Protein AF-A0A0C3M1E8-F1 (afdb_monomer_lite)

pLDDT: mean 79.28, std 19.42, range [28.83, 97.81]

InterPro domains:
  IPR011990 Tetratricopeptide-like helical domain superfamily [G3DSA:1.25.40.10] (35-127)
  IPR011990 Tetratricopeptide-like helical domain superfamily [G3DSA:1.25.40.10] (128-230)
  IPR011990 Tetratricopeptide-like helical domain superfamily [SSF48452] (45-220)
  IPR019734 Tetratricopeptide repeat [SM00028] (43-76)
  IPR019734 Tetratricopeptide repeat [SM00028] (83-116)
  IPR019734 Tetratricopeptide repeat [SM00028] (151-184)
  IPR019734 Tetratricopeptide repeat [SM00028] (191-224)

Foldseek 3Di:
DVQCVPPDPVSRDDPVVVVVVVVLDDPDDDPPDDPPPPLVRQLVVLLSVLVSCVVVVVLVSSLVSLVVLCVSDDDLSSLLSVLSSLLVNLVSCLVVVNVVSNVVSLVSSLVSCVVNVNVVSNVVSVLVVQLSVLVVQLVVCVVVVPLVSNLVSLQSNLVSCVVVVVLVSSLVSLVVSLVSCVVVVVLLSVLVSLQSNLVSCVVVLNNVVSVVSLVSSVVSCVVVVHDDQDFDFDDDPPGTDGDSDDDPPDDDDPPDDPDDDDDDDD

Structure (mmCIF, N/CA/C/O backbone):
data_AF-A0A0C3M1E8-F1
#
_entry.id   AF-A0A0C3M1E8-F1
#
loop_
_atom_site.group_PDB
_atom_site.id
_atom_site.type_symbol
_atom_site.label_atom_id
_atom_site.label_alt_id
_atom_site.label_comp_id
_atom_site.label_asym_id
_atom_site.label_entity_id
_atom_site.label_seq_id
_atom_site.pdbx_PDB_ins_code
_atom_site.Cartn_x
_atom_site.Cartn_y
_atom_site.Cartn_z
_atom_site.occupancy
_atom_site.B_iso_or_equiv
_atom_site.auth_seq_id
_atom_site.auth_comp_id
_atom_site.auth_asym_id
_atom_site.auth_atom_id
_atom_site.pdbx_PDB_model_num
ATOM 1 N N . MET A 1 1 ? -30.568 -6.731 6.267 1.00 57.84 1 MET A N 1
ATOM 2 C CA . MET A 1 1 ? -30.203 -8.164 6.488 1.00 57.84 1 MET A CA 1
ATOM 3 C C . MET A 1 1 ? -31.352 -8.933 7.127 1.00 57.84 1 MET A C 1
ATOM 5 O O . MET A 1 1 ? -31.587 -10.067 6.733 1.00 57.84 1 MET A O 1
ATOM 9 N N . THR A 1 2 ? -32.121 -8.302 8.024 1.00 60.69 2 THR A N 1
ATOM 10 C CA . THR A 1 2 ? -33.459 -8.762 8.450 1.00 60.69 2 THR A CA 1
ATOM 11 C C . THR A 1 2 ? -34.396 -9.032 7.273 1.00 60.69 2 THR A C 1
ATOM 13 O O . THR A 1 2 ? -35.220 -9.933 7.340 1.00 60.69 2 THR A O 1
ATOM 16 N N . ASP A 1 3 ? -34.207 -8.318 6.166 1.00 70.12 3 ASP A N 1
ATOM 17 C CA . ASP A 1 3 ? -35.043 -8.396 4.960 1.00 70.12 3 ASP A CA 1
ATOM 18 C C . ASP A 1 3 ? -34.923 -9.758 4.257 1.00 70.12 3 ASP A C 1
ATOM 20 O O . ASP A 1 3 ? -35.912 -10.306 3.780 1.00 70.12 3 ASP A O 1
ATOM 24 N N . CYS A 1 4 ? -33.736 -10.380 4.286 1.00 73.19 4 CYS A N 1
ATOM 25 C CA . CYS A 1 4 ? -33.529 -11.743 3.774 1.00 73.19 4 CYS A CA 1
ATOM 26 C C . CYS A 1 4 ? -34.268 -12.812 4.579 1.00 73.19 4 CYS A C 1
ATOM 28 O O . CYS A 1 4 ? -34.550 -13.897 4.071 1.00 73.19 4 CYS A O 1
ATOM 30 N N . TRP A 1 5 ? -34.584 -12.492 5.830 1.00 73.25 5 TRP A N 1
ATOM 31 C CA . TRP A 1 5 ? -35.274 -13.357 6.776 1.00 73.25 5 TRP A CA 1
ATOM 32 C C . TRP A 1 5 ? -36.668 -12.815 7.102 1.00 73.25 5 TRP A C 1
ATOM 34 O O . TRP A 1 5 ? -37.240 -13.177 8.130 1.00 73.25 5 TRP A O 1
ATOM 44 N N . ALA A 1 6 ? -37.227 -11.960 6.234 1.00 77.62 6 ALA A N 1
ATOM 45 C CA . ALA A 1 6 ? -38.562 -11.417 6.426 1.00 77.62 6 ALA A CA 1
ATOM 46 C C . ALA A 1 6 ? -39.573 -12.560 6.616 1.00 77.62 6 ALA A C 1
ATOM 48 O O . ALA A 1 6 ? -39.540 -13.579 5.909 1.00 77.62 6 ALA A O 1
ATOM 49 N N . LEU A 1 7 ? -40.466 -12.396 7.597 1.00 78.06 7 LEU A N 1
ATOM 50 C CA . LEU A 1 7 ? -41.450 -13.419 7.961 1.00 78.06 7 LEU A CA 1
ATOM 51 C C . LEU A 1 7 ? -42.362 -13.752 6.771 1.00 78.06 7 LEU A C 1
ATOM 53 O O . LEU A 1 7 ? -42.704 -14.910 6.545 1.00 78.06 7 LEU A O 1
ATOM 57 N N . ASN A 1 8 ? -42.694 -12.731 5.980 1.00 81.00 8 ASN A N 1
ATOM 58 C CA . ASN A 1 8 ? -43.473 -12.847 4.761 1.00 81.00 8 ASN A CA 1
ATOM 59 C C . ASN A 1 8 ? -42.560 -13.134 3.549 1.00 81.00 8 ASN A C 1
ATOM 61 O O . ASN A 1 8 ? -41.695 -12.315 3.232 1.00 81.00 8 ASN A O 1
ATOM 65 N N . PRO A 1 9 ? -42.758 -14.251 2.822 1.00 79.38 9 PRO A N 1
ATOM 66 C CA . PRO A 1 9 ? -41.953 -14.598 1.650 1.00 79.38 9 PRO A CA 1
ATOM 67 C C . PRO A 1 9 ? -42.004 -13.575 0.511 1.00 79.38 9 PRO A C 1
ATOM 69 O O . PRO A 1 9 ? -41.068 -13.523 -0.280 1.00 79.38 9 PRO A O 1
ATOM 72 N N . ARG A 1 10 ? -43.077 -12.778 0.410 1.00 81.25 10 ARG A N 1
ATOM 73 C CA . ARG A 1 10 ? -43.228 -11.757 -0.642 1.00 81.25 10 ARG A CA 1
ATOM 74 C C . ARG A 1 10 ? -42.415 -10.490 -0.390 1.00 81.25 10 ARG A C 1
ATOM 76 O O . ARG A 1 10 ? -42.108 -9.786 -1.342 1.00 81.25 10 ARG A O 1
ATOM 83 N N . ASP A 1 11 ? -42.045 -10.245 0.863 1.00 83.75 11 ASP A N 1
ATOM 84 C CA . ASP A 1 11 ? -41.238 -9.089 1.263 1.00 83.75 11 ASP A CA 1
ATOM 85 C C . ASP A 1 11 ? -39.736 -9.416 1.233 1.00 83.75 11 ASP A C 1
ATOM 87 O O . ASP A 1 11 ? -38.895 -8.554 1.486 1.00 83.75 11 ASP A O 1
ATOM 91 N N . ARG A 1 12 ? -39.384 -10.674 0.922 1.00 83.19 12 ARG A N 1
ATOM 92 C CA . ARG A 1 12 ? -37.993 -11.095 0.801 1.00 83.19 12 ARG A CA 1
ATOM 93 C C . ARG A 1 12 ? -37.409 -10.584 -0.518 1.00 83.19 12 ARG A C 1
ATOM 95 O O . ARG A 1 12 ? -37.991 -10.820 -1.579 1.00 83.19 12 ARG A O 1
ATOM 102 N N . PRO A 1 13 ? -36.234 -9.945 -0.483 1.00 85.25 13 PRO A N 1
ATOM 103 C CA . PRO A 1 13 ? -35.496 -9.616 -1.689 1.00 85.25 13 PRO A CA 1
ATOM 104 C C . PRO A 1 13 ? -35.012 -10.886 -2.406 1.00 85.25 13 PRO A C 1
ATOM 106 O O . PRO A 1 13 ? -35.068 -11.999 -1.878 1.00 85.25 13 PRO A O 1
ATOM 109 N N . SER A 1 14 ? -34.534 -10.719 -3.643 1.00 85.38 14 SER A N 1
ATOM 110 C CA . SER A 1 14 ? -34.044 -11.836 -4.461 1.00 85.38 14 SER A CA 1
ATOM 111 C C . SER A 1 14 ? -32.930 -12.633 -3.768 1.00 85.38 14 SER A C 1
ATOM 113 O O . SER A 1 14 ? -32.129 -12.089 -3.004 1.00 85.38 14 SER A O 1
ATOM 115 N N . ILE A 1 15 ? -32.833 -13.929 -4.081 1.00 80.19 15 ILE A N 1
ATOM 116 C CA . ILE A 1 15 ? -31.823 -14.802 -3.471 1.00 80.19 15 ILE A CA 1
ATOM 117 C C . ILE A 1 15 ? -30.395 -14.360 -3.808 1.00 80.19 15 ILE A C 1
ATOM 119 O O . ILE A 1 15 ? -29.521 -14.467 -2.957 1.00 80.19 15 ILE A O 1
ATOM 123 N N . SER A 1 16 ? -30.166 -13.794 -5.001 1.00 80.25 16 SER A N 1
ATOM 124 C CA . SER A 1 16 ? -28.871 -13.224 -5.387 1.00 80.25 16 SER A CA 1
ATOM 125 C C . SER A 1 16 ? -28.513 -12.025 -4.517 1.00 80.25 16 SER A C 1
ATOM 127 O O . SER A 1 16 ? -27.409 -11.977 -3.990 1.00 80.25 16 SER A O 1
ATOM 129 N N . TRP A 1 17 ? -29.469 -11.121 -4.276 1.00 80.94 17 TRP A N 1
ATOM 130 C CA . TRP A 1 17 ? -29.282 -9.992 -3.364 1.00 80.94 17 TRP A CA 1
ATOM 131 C C . TRP A 1 17 ? -28.950 -10.468 -1.949 1.00 80.94 17 TRP A C 1
ATOM 133 O O . TRP A 1 17 ? -28.030 -9.952 -1.320 1.00 80.94 17 TRP A O 1
ATOM 143 N N . CYS A 1 18 ? -29.646 -11.499 -1.462 1.00 78.56 18 CYS A N 1
ATOM 144 C CA . CYS A 1 18 ? -29.340 -12.080 -0.163 1.00 78.56 18 CYS A CA 1
ATOM 145 C C . CYS A 1 18 ? -27.959 -12.727 -0.123 1.00 78.56 18 CYS A C 1
ATOM 147 O O . CYS A 1 18 ? -27.207 -12.438 0.798 1.00 78.56 18 CYS A O 1
ATOM 149 N N . CYS A 1 19 ? -27.586 -13.544 -1.110 1.00 76.19 19 CYS A N 1
ATOM 150 C CA . CYS A 1 19 ? -26.255 -14.146 -1.202 1.00 76.19 19 CYS A CA 1
ATOM 151 C C . CYS A 1 19 ? -25.142 -13.092 -1.258 1.00 76.19 19 CYS A C 1
ATOM 153 O O . CYS A 1 19 ? -24.136 -13.236 -0.560 1.00 76.19 19 CYS A O 1
ATOM 155 N N . ASP A 1 20 ? -25.340 -12.019 -2.025 1.00 75.06 20 ASP A N 1
ATOM 156 C CA . ASP A 1 20 ? -24.420 -10.885 -2.078 1.00 75.06 20 ASP A CA 1
ATOM 157 C C . ASP A 1 20 ? -24.315 -10.189 -0.720 1.00 75.06 20 ASP A C 1
ATOM 159 O O . ASP A 1 20 ? -23.222 -9.819 -0.299 1.00 75.06 20 ASP A O 1
ATOM 163 N N . GLU A 1 21 ? -25.420 -10.074 0.015 1.00 73.31 21 GLU A N 1
ATOM 164 C CA . GLU A 1 21 ? -25.441 -9.543 1.373 1.00 73.31 21 GLU A CA 1
ATOM 165 C C . GLU A 1 21 ? -24.696 -10.442 2.375 1.00 73.31 21 GLU A C 1
ATOM 167 O O . GLU A 1 21 ? -23.863 -9.952 3.145 1.00 73.31 21 GLU A O 1
ATOM 172 N N . VAL A 1 22 ? -24.918 -11.760 2.340 1.00 73.12 22 VAL A N 1
ATOM 173 C CA . VAL A 1 22 ? -24.272 -12.711 3.263 1.00 73.12 22 VAL A CA 1
ATOM 174 C C . VAL A 1 22 ? -22.764 -12.814 3.003 1.00 73.12 22 VAL A C 1
ATOM 176 O O . VAL A 1 22 ? -21.998 -13.017 3.943 1.00 73.12 22 VAL A O 1
ATOM 179 N N . LYS A 1 23 ? -22.313 -12.622 1.753 1.00 72.56 23 LYS A N 1
ATOM 180 C CA . LYS A 1 23 ? -20.901 -12.740 1.333 1.00 72.56 23 LYS A CA 1
ATOM 181 C C . LYS A 1 23 ? -19.942 -11.843 2.117 1.00 72.56 23 LYS A C 1
ATOM 183 O O . LYS A 1 23 ? -18.771 -12.182 2.269 1.00 72.56 23 LYS A O 1
ATOM 188 N N . TRP A 1 24 ? -20.425 -10.702 2.598 1.00 65.50 24 TRP A N 1
ATOM 189 C CA . TRP A 1 24 ? -19.601 -9.728 3.318 1.00 65.50 24 TRP A CA 1
ATOM 190 C C . TRP A 1 24 ? -19.593 -9.941 4.832 1.00 65.50 24 TRP A C 1
ATOM 192 O O . TRP A 1 24 ? -18.831 -9.263 5.517 1.00 65.50 24 TRP A O 1
ATOM 202 N N . MET A 1 25 ? -20.406 -10.866 5.360 1.00 65.69 25 MET A N 1
ATOM 203 C CA . MET A 1 25 ? -20.487 -11.111 6.797 1.00 65.69 25 MET A CA 1
ATOM 204 C C . MET A 1 25 ? -19.247 -11.809 7.338 1.00 65.69 25 MET A C 1
ATOM 206 O O . MET A 1 25 ? -18.873 -12.897 6.904 1.00 65.69 25 MET A O 1
ATOM 210 N N . ALA A 1 26 ? -18.648 -11.203 8.362 1.00 56.28 26 ALA A N 1
ATOM 211 C CA . ALA A 1 26 ? -17.669 -11.887 9.186 1.00 56.28 26 ALA A CA 1
ATOM 212 C C . ALA A 1 26 ? -18.356 -13.027 9.954 1.00 56.28 26 ALA A C 1
ATOM 214 O O . ALA A 1 26 ? -19.396 -12.829 10.578 1.00 56.28 26 ALA A O 1
ATOM 215 N N . SER A 1 27 ? -17.746 -14.209 9.959 1.00 56.09 27 SER A N 1
ATOM 216 C CA . SER A 1 27 ? -18.231 -15.422 10.630 1.00 56.09 27 SER A CA 1
ATOM 217 C C . SER A 1 27 ? -18.073 -15.396 12.158 1.00 56.09 27 SER A C 1
ATOM 219 O O . SER A 1 27 ? -17.915 -16.437 12.789 1.00 56.09 27 SER A O 1
ATOM 221 N N . LEU A 1 28 ? -18.118 -14.214 12.777 1.00 53.88 28 LEU A N 1
ATOM 222 C CA . LEU A 1 28 ? -18.159 -14.088 14.229 1.00 53.88 28 LEU A CA 1
ATOM 223 C C . LEU A 1 28 ? -19.614 -14.248 14.682 1.00 53.88 28 LEU A C 1
ATOM 225 O O . LEU A 1 28 ? -20.410 -13.334 14.449 1.00 53.88 28 LEU A O 1
ATOM 229 N N . PRO A 1 29 ? -19.991 -15.375 15.313 1.00 50.16 29 PRO A N 1
ATOM 230 C CA . PRO A 1 29 ? -21.309 -15.476 15.909 1.00 50.16 29 PRO A CA 1
ATOM 231 C C . PRO A 1 29 ? -21.442 -14.385 16.981 1.00 50.16 29 PRO A C 1
ATOM 233 O O . PRO A 1 29 ? -20.472 -14.125 17.706 1.00 50.16 29 PRO A O 1
ATOM 236 N N . PRO A 1 30 ? -22.613 -13.735 17.115 1.00 47.34 30 PRO A N 1
ATOM 237 C CA . PRO A 1 30 ? -22.883 -12.952 18.310 1.00 47.34 30 PRO A CA 1
ATOM 238 C C . PRO A 1 30 ? -22.654 -13.879 19.507 1.00 47.34 30 PRO A C 1
ATOM 240 O O . PRO A 1 30 ? -23.160 -15.001 19.520 1.00 47.34 30 PRO A O 1
ATOM 243 N N . LEU A 1 31 ? -21.822 -13.453 20.461 1.00 47.31 31 LEU A N 1
ATOM 244 C CA . LEU A 1 31 ? -21.530 -14.217 21.674 1.00 47.31 31 LEU A CA 1
ATOM 245 C C . LEU A 1 31 ? -22.83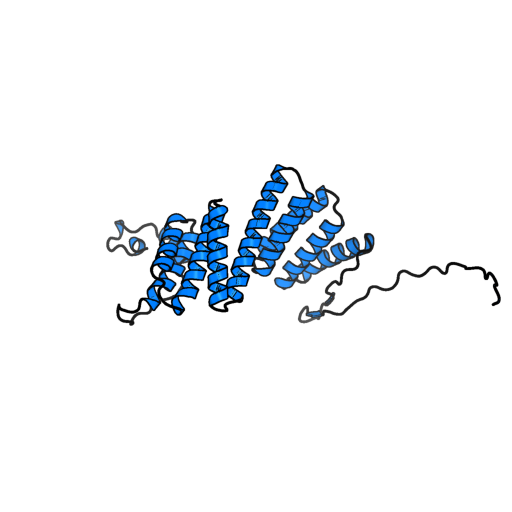5 -14.371 22.464 1.00 47.31 31 LEU A C 1
ATOM 247 O O . LEU A 1 31 ? -23.198 -13.519 23.272 1.00 47.31 31 LEU A O 1
ATOM 251 N N . GLY A 1 32 ? -23.573 -15.439 22.172 1.00 41.41 32 GLY A N 1
ATOM 252 C CA . GLY A 1 32 ? -24.783 -15.806 22.882 1.00 41.41 32 GLY A CA 1
ATOM 253 C C . GLY A 1 32 ? -24.416 -16.156 24.315 1.00 41.41 32 GLY A C 1
ATOM 254 O O . GLY A 1 32 ? -23.743 -17.156 24.547 1.00 41.41 32 GLY A O 1
ATOM 255 N N . GLY A 1 33 ? -24.841 -15.318 25.260 1.00 42.78 33 GLY A N 1
ATOM 256 C CA . GLY A 1 33 ? -24.809 -15.650 26.684 1.00 42.78 33 GLY A CA 1
ATOM 257 C C . GLY A 1 33 ? -24.215 -14.610 27.630 1.00 42.78 33 GLY A C 1
ATOM 258 O O . GLY A 1 33 ? -24.174 -14.886 28.824 1.00 42.78 33 GLY A O 1
ATOM 259 N N . VAL A 1 34 ? -23.775 -13.431 27.174 1.00 42.72 34 VAL A N 1
ATOM 260 C CA . VAL A 1 34 ? -23.330 -12.384 28.114 1.00 42.72 34 VAL A CA 1
ATOM 261 C C . VAL A 1 34 ? -24.498 -11.437 28.428 1.00 42.72 34 VAL A C 1
ATOM 263 O O . VAL A 1 34 ? -25.082 -10.893 27.489 1.00 42.72 34 VAL A O 1
ATOM 266 N N . PRO A 1 35 ? -24.860 -11.225 29.710 1.00 41.69 35 PRO A N 1
ATOM 267 C CA . PRO A 1 35 ? -25.891 -10.268 30.100 1.00 41.69 35 PRO A CA 1
ATOM 268 C C . PRO A 1 35 ? -25.626 -8.864 29.536 1.00 41.69 35 PRO A C 1
ATOM 270 O O . PRO A 1 35 ? -24.476 -8.435 29.400 1.00 41.69 35 PRO A O 1
ATOM 273 N N . SER A 1 36 ? -26.724 -8.162 29.247 1.00 46.38 36 SER A N 1
ATOM 274 C CA . SER A 1 36 ? -26.877 -6.863 28.566 1.00 46.38 36 SER A CA 1
ATOM 275 C C . SER A 1 36 ? -26.069 -5.668 29.118 1.00 46.38 36 SER A C 1
ATOM 277 O O . SER A 1 36 ? -26.212 -4.563 28.601 1.00 46.38 36 SER A O 1
ATOM 279 N N . ASP A 1 37 ? -25.198 -5.854 30.110 1.00 45.28 37 ASP A N 1
ATOM 280 C CA . ASP A 1 37 ? -24.433 -4.774 30.755 1.00 45.28 37 ASP A CA 1
ATOM 281 C C . ASP A 1 37 ? -22.974 -4.655 30.283 1.00 45.28 37 ASP A C 1
ATOM 283 O O . ASP A 1 37 ? -22.227 -3.779 30.723 1.00 45.28 37 ASP A O 1
ATOM 287 N N . SER A 1 38 ? -22.529 -5.489 29.340 1.00 44.66 38 SER A N 1
ATOM 288 C CA . SER A 1 38 ? -21.153 -5.424 28.837 1.00 44.66 38 SER A CA 1
ATOM 289 C C . SER A 1 38 ? -21.013 -4.498 27.618 1.00 44.66 38 SER A C 1
ATOM 291 O O . SER A 1 38 ? -20.978 -4.931 26.467 1.00 44.66 38 SER A O 1
ATOM 293 N N . LYS A 1 39 ? -20.799 -3.196 27.869 1.00 50.88 39 LYS A N 1
ATOM 294 C CA . LYS A 1 39 ? -20.334 -2.214 26.852 1.00 50.88 39 LYS A CA 1
ATOM 295 C C . LYS A 1 39 ? -19.122 -2.710 26.032 1.00 50.88 39 LYS A C 1
ATOM 297 O O . LYS A 1 39 ? -18.933 -2.310 24.888 1.00 50.88 39 LYS A O 1
ATOM 302 N N . VAL A 1 40 ? -18.356 -3.643 26.600 1.00 47.84 40 VAL A N 1
ATOM 303 C CA . VAL A 1 40 ? -17.146 -4.283 26.058 1.00 47.84 40 VAL A CA 1
ATOM 304 C C . VAL A 1 40 ? -17.397 -5.106 24.775 1.00 47.84 40 VAL A C 1
ATOM 306 O O . VAL A 1 40 ? -16.454 -5.367 24.032 1.00 47.84 40 VAL A O 1
ATOM 309 N N . GLY A 1 41 ? -18.641 -5.504 24.471 1.00 56.38 41 GLY A N 1
ATOM 310 C CA . GLY A 1 41 ? -18.989 -6.209 23.223 1.00 56.38 41 GLY A CA 1
ATOM 311 C C . GLY A 1 41 ? -19.468 -5.305 22.078 1.00 56.38 41 GLY A C 1
ATOM 312 O O . GLY A 1 41 ? -19.316 -5.657 20.906 1.00 56.38 41 GLY A O 1
ATOM 313 N N . ALA A 1 42 ? -20.014 -4.128 22.399 1.00 72.56 42 ALA A N 1
ATOM 314 C CA . ALA A 1 42 ? -20.679 -3.261 21.426 1.00 72.56 42 ALA A CA 1
ATOM 315 C C . ALA A 1 42 ? -19.688 -2.592 20.458 1.00 72.56 42 ALA A C 1
ATOM 317 O O . ALA A 1 42 ? -19.899 -2.621 19.247 1.00 72.56 42 ALA A O 1
ATOM 318 N N . GLY A 1 43 ? -18.569 -2.057 20.964 1.00 78.69 43 GLY A N 1
ATOM 319 C CA . GLY A 1 43 ? -17.589 -1.332 20.141 1.00 78.69 43 GLY A CA 1
ATOM 320 C C . GLY A 1 43 ? -16.960 -2.197 19.044 1.00 78.69 43 GLY A C 1
ATOM 321 O O . GLY A 1 43 ? -16.887 -1.795 17.883 1.00 78.69 43 GLY A O 1
ATOM 322 N N . ARG A 1 44 ? -16.582 -3.437 19.374 1.00 83.06 44 ARG A N 1
ATOM 323 C CA . ARG A 1 44 ? -15.993 -4.367 18.401 1.00 83.06 44 ARG A CA 1
ATOM 324 C C . ARG A 1 44 ? -16.992 -4.807 17.330 1.00 83.06 44 ARG A C 1
ATOM 326 O O . ARG A 1 44 ? -16.604 -4.946 16.171 1.00 83.06 44 ARG A O 1
ATOM 333 N N . LEU A 1 45 ? -18.259 -5.011 17.694 1.00 83.56 45 LEU A N 1
ATOM 334 C CA . LEU A 1 45 ? -19.315 -5.329 16.731 1.00 83.56 45 LEU A CA 1
ATOM 335 C C . LEU A 1 45 ? -19.557 -4.156 15.771 1.00 83.56 45 LEU A C 1
ATOM 337 O O . LEU A 1 45 ? -19.571 -4.355 14.556 1.00 83.56 45 LEU A O 1
ATOM 341 N N . LEU A 1 46 ? -19.662 -2.935 16.306 1.00 88.38 46 LEU A N 1
ATOM 342 C CA . LEU A 1 46 ? -19.818 -1.711 15.518 1.00 88.38 46 LEU A CA 1
ATOM 343 C C . LEU A 1 46 ? -18.648 -1.504 14.547 1.00 88.38 46 LEU A C 1
ATOM 345 O O . LEU A 1 46 ? -18.881 -1.174 13.386 1.00 88.38 46 LEU A O 1
ATOM 349 N N . LEU A 1 47 ? -17.407 -1.782 14.969 1.00 88.88 47 LEU A N 1
ATOM 350 C CA . LEU A 1 47 ? -16.236 -1.752 14.085 1.00 88.88 47 LEU A CA 1
ATOM 351 C C . LEU A 1 47 ? -16.366 -2.727 12.910 1.00 88.88 47 LEU A C 1
ATOM 353 O O . LEU A 1 47 ? -16.086 -2.360 11.768 1.00 88.88 47 LEU A O 1
ATOM 357 N N . GLN A 1 48 ? -16.792 -3.968 13.162 1.00 86.62 48 GLN A N 1
ATOM 358 C CA . GLN A 1 48 ? -16.962 -4.952 12.088 1.00 86.62 48 GLN A CA 1
ATOM 359 C C . GLN A 1 48 ? -18.080 -4.546 11.129 1.00 86.62 48 GLN A C 1
ATOM 361 O O . GLN A 1 48 ? -17.889 -4.595 9.914 1.00 86.62 48 GLN A O 1
ATOM 366 N N . MET A 1 49 ? -19.214 -4.078 11.652 1.00 87.69 49 MET A N 1
ATOM 367 C CA . MET A 1 49 ? -20.303 -3.564 10.823 1.00 87.69 49 MET A CA 1
ATOM 368 C C . MET A 1 49 ? -19.842 -2.368 9.985 1.00 87.69 49 MET A C 1
ATOM 370 O O . MET A 1 49 ? -20.034 -2.368 8.770 1.00 87.69 49 MET A O 1
ATOM 374 N N . GLY A 1 50 ? -19.153 -1.397 10.591 1.00 91.56 50 GLY A N 1
ATOM 375 C CA . GLY A 1 50 ? -18.599 -0.241 9.888 1.00 91.56 50 GLY A CA 1
ATOM 376 C C . GLY A 1 50 ? -17.666 -0.655 8.750 1.00 91.56 50 GLY A C 1
ATOM 377 O O . GLY A 1 50 ? -17.791 -0.160 7.630 1.00 91.56 50 GLY A O 1
ATOM 378 N N . ARG A 1 51 ? -16.800 -1.650 8.982 1.00 90.12 51 ARG A N 1
ATOM 379 C CA . ARG A 1 51 ? -15.921 -2.224 7.948 1.00 90.12 51 ARG A CA 1
ATOM 380 C C . ARG A 1 51 ? -16.696 -2.875 6.806 1.00 90.12 51 ARG A C 1
ATOM 382 O O . ARG A 1 51 ? -16.303 -2.714 5.652 1.00 90.12 51 ARG A O 1
ATOM 389 N N . MET A 1 52 ? -17.794 -3.574 7.093 1.00 87.06 52 MET A N 1
ATOM 390 C CA . MET A 1 52 ? -18.655 -4.130 6.044 1.00 87.06 52 MET A CA 1
ATOM 391 C C . MET A 1 52 ? -19.309 -3.028 5.208 1.00 87.06 52 MET A C 1
ATOM 393 O O . MET A 1 52 ? -19.303 -3.101 3.980 1.00 87.06 52 MET A O 1
ATOM 397 N N . HIS A 1 53 ? -19.848 -1.986 5.849 1.00 87.25 53 HIS A N 1
ATOM 398 C CA . HIS A 1 53 ? -20.423 -0.845 5.134 1.00 87.25 53 HIS A CA 1
ATOM 399 C C . HIS A 1 53 ? -19.368 -0.131 4.275 1.00 87.25 53 HIS A C 1
ATOM 401 O O . HIS A 1 53 ? -19.644 0.175 3.115 1.00 87.25 53 HIS A O 1
ATOM 407 N N . TYR A 1 54 ? -18.143 0.023 4.788 1.00 87.75 54 TYR A N 1
ATOM 408 C CA . TYR A 1 54 ? -17.007 0.573 4.047 1.00 87.75 54 TYR A CA 1
ATOM 409 C C . TYR A 1 54 ? -16.673 -0.249 2.795 1.00 87.75 54 TYR A C 1
ATOM 411 O O . TYR A 1 54 ? -16.548 0.307 1.707 1.00 87.75 54 TYR A O 1
ATOM 419 N N . GLN A 1 55 ? -16.574 -1.578 2.921 1.00 84.19 55 GLN A N 1
ATOM 420 C CA . GLN A 1 55 ? -16.280 -2.466 1.787 1.00 84.19 55 GLN A CA 1
ATOM 421 C C . GLN A 1 55 ? -17.356 -2.421 0.698 1.00 84.19 55 GLN A C 1
ATOM 423 O O . GLN A 1 55 ? -17.055 -2.634 -0.472 1.00 84.19 55 GLN A O 1
ATOM 428 N N . ARG A 1 56 ? -18.597 -2.102 1.073 1.00 83.81 56 ARG A N 1
ATOM 429 C CA . ARG A 1 56 ? -19.724 -1.923 0.150 1.00 83.81 56 ARG A CA 1
ATOM 430 C C . ARG A 1 56 ? -19.830 -0.508 -0.428 1.00 83.81 56 ARG A C 1
ATOM 432 O O . ARG A 1 56 ? -20.797 -0.219 -1.122 1.00 83.81 56 ARG A O 1
ATOM 439 N N . GLY A 1 57 ? -18.897 0.390 -0.106 1.00 84.19 57 GLY A N 1
ATOM 440 C CA . GLY A 1 57 ? -18.931 1.792 -0.536 1.00 84.19 57 GLY A CA 1
ATOM 441 C C . GLY A 1 57 ? -19.989 2.648 0.171 1.00 84.19 57 GLY A C 1
ATOM 442 O O . GLY A 1 57 ? -20.173 3.812 -0.178 1.00 84.19 57 GLY A O 1
ATOM 443 N N . ARG A 1 58 ? -20.676 2.116 1.192 1.00 88.56 58 ARG A N 1
ATOM 444 C CA . ARG A 1 58 ? -21.647 2.862 2.010 1.00 88.56 58 ARG A CA 1
ATOM 445 C C . ARG A 1 58 ? -20.916 3.662 3.082 1.00 88.56 58 ARG A C 1
ATOM 447 O O . ARG A 1 58 ? -20.957 3.344 4.269 1.00 88.56 58 ARG A O 1
ATOM 454 N N . TYR A 1 59 ? -20.201 4.691 2.637 1.00 90.44 59 TYR A N 1
ATOM 455 C CA . TYR A 1 59 ? -19.315 5.483 3.487 1.00 90.44 59 TYR A CA 1
ATOM 456 C C . TYR A 1 59 ? -20.047 6.268 4.582 1.00 90.44 59 TYR A C 1
ATOM 458 O O . TYR A 1 59 ? -19.496 6.416 5.667 1.00 90.44 59 TYR A O 1
ATOM 466 N N . GLY A 1 60 ? -21.281 6.723 4.329 1.00 90.69 60 GLY A N 1
ATOM 467 C CA . GLY A 1 60 ? -22.108 7.407 5.332 1.00 90.69 60 GLY A CA 1
ATOM 468 C C . GLY A 1 60 ? -22.432 6.501 6.522 1.00 90.69 60 GLY A C 1
ATOM 469 O O . GLY A 1 60 ? -22.057 6.813 7.649 1.00 90.69 60 GLY A O 1
ATOM 470 N N . ASP A 1 61 ? -23.024 5.334 6.254 1.00 88.75 61 ASP A N 1
ATOM 471 C CA . ASP A 1 61 ? -23.347 4.338 7.285 1.00 88.75 61 ASP A CA 1
ATOM 472 C C . ASP A 1 61 ? -22.101 3.895 8.064 1.00 88.75 61 ASP A C 1
ATOM 474 O O . ASP A 1 61 ? -22.121 3.785 9.290 1.00 88.75 61 ASP A O 1
ATOM 478 N N . ALA A 1 62 ? -20.997 3.649 7.349 1.00 92.81 62 ALA A N 1
ATOM 479 C CA . ALA A 1 62 ? -19.733 3.261 7.960 1.00 92.81 62 ALA A CA 1
ATOM 480 C C . ALA A 1 62 ? -19.219 4.349 8.912 1.00 92.81 62 ALA A C 1
ATOM 482 O O . ALA A 1 62 ? -18.857 4.045 10.048 1.00 92.81 62 ALA A O 1
ATOM 483 N N . ALA A 1 63 ? -19.240 5.613 8.478 1.00 93.56 63 ALA A N 1
ATOM 484 C CA . ALA A 1 63 ? -18.810 6.741 9.293 1.00 93.56 63 ALA A CA 1
ATOM 485 C C . ALA A 1 63 ? -19.660 6.879 10.561 1.00 93.56 63 ALA A C 1
ATOM 487 O O . ALA A 1 63 ? -19.103 7.022 11.648 1.00 93.56 63 ALA A O 1
ATOM 488 N N . SER A 1 64 ? -20.986 6.754 10.452 1.00 92.38 64 SER A N 1
ATOM 489 C CA . SER A 1 64 ? -21.880 6.801 11.614 1.00 92.38 64 SER A CA 1
ATOM 490 C C . SER A 1 64 ? -21.574 5.696 12.630 1.00 92.38 64 SER A C 1
ATOM 492 O O . SER A 1 64 ? -21.570 5.953 13.832 1.00 92.38 64 SER A O 1
ATOM 494 N N . LEU A 1 65 ? -21.274 4.477 12.172 1.00 92.06 65 LEU A N 1
ATOM 495 C CA . LEU A 1 65 ? -20.907 3.363 13.054 1.00 92.06 65 LEU A CA 1
ATOM 496 C C . LEU A 1 65 ? -19.556 3.596 13.745 1.00 92.06 65 LEU A C 1
ATOM 498 O O . LEU A 1 65 ? -19.433 3.353 14.944 1.00 92.06 65 LEU A O 1
ATOM 502 N N . PHE A 1 66 ? -18.553 4.114 13.032 1.00 93.44 66 PHE A N 1
ATOM 503 C CA . PHE A 1 66 ? -17.254 4.441 13.630 1.00 93.44 66 PHE A CA 1
ATOM 504 C C . PHE A 1 66 ? -17.338 5.614 14.614 1.00 93.44 66 PHE A C 1
ATOM 506 O O . PHE A 1 66 ? -16.707 5.576 15.668 1.00 93.44 66 PHE A O 1
ATOM 513 N N . GLN A 1 67 ? -18.171 6.618 14.336 1.00 92.19 67 GLN A N 1
ATOM 514 C CA . GLN A 1 67 ? -18.440 7.708 15.276 1.00 92.19 67 GLN A CA 1
ATOM 515 C C . GLN A 1 67 ? -19.103 7.208 16.566 1.00 92.19 67 GLN A C 1
ATOM 517 O O . GLN A 1 67 ? -18.731 7.657 17.648 1.00 92.19 67 GLN A O 1
ATOM 522 N N . GLN A 1 68 ? -20.021 6.239 16.482 1.00 89.25 68 GLN A N 1
ATOM 523 C CA . GLN A 1 68 ? -20.611 5.613 17.673 1.00 89.25 68 GLN A CA 1
ATOM 524 C C . GLN A 1 68 ? -19.563 4.888 18.529 1.00 89.25 68 GLN A C 1
ATOM 526 O O . GLN A 1 68 ? -19.609 4.983 19.755 1.00 89.25 68 GLN A O 1
ATOM 531 N N . VAL A 1 69 ? -18.583 4.218 17.907 1.00 89.75 69 VAL A N 1
ATOM 532 C CA . VAL A 1 69 ? -17.454 3.606 18.635 1.00 89.75 69 VAL A CA 1
ATOM 533 C C . VAL A 1 69 ? -16.663 4.669 19.400 1.00 89.75 69 VAL A C 1
ATOM 535 O O . VAL A 1 69 ? -16.364 4.471 20.574 1.00 89.75 69 VAL A O 1
ATOM 538 N N . LEU A 1 70 ? -16.383 5.816 18.772 1.00 87.94 70 LEU A N 1
ATOM 539 C CA . LEU A 1 70 ? -15.665 6.920 19.418 1.00 87.94 70 LEU A CA 1
ATOM 540 C C . LEU A 1 70 ? -16.448 7.551 20.577 1.00 87.94 70 LEU A C 1
ATOM 542 O O . LEU A 1 70 ? -15.845 7.917 21.581 1.00 87.94 70 LEU A O 1
ATOM 546 N N . GLN A 1 71 ? -17.772 7.678 20.458 1.00 85.06 71 GLN A N 1
ATOM 547 C CA . GLN A 1 71 ? -18.628 8.239 21.512 1.00 85.06 71 GLN A CA 1
ATOM 548 C C . GLN A 1 71 ? -18.784 7.296 22.713 1.00 85.06 71 GLN A C 1
ATOM 550 O O . GLN A 1 71 ? -18.937 7.753 23.844 1.00 85.06 71 GLN A O 1
ATOM 555 N N . GLY A 1 72 ? -18.754 5.980 22.479 1.00 78.44 72 GLY A N 1
ATOM 556 C CA . GLY A 1 72 ? -18.896 4.964 23.524 1.00 78.44 72 GLY A CA 1
ATOM 557 C C . GLY A 1 72 ? -17.603 4.629 24.275 1.00 78.44 72 GLY A C 1
ATOM 558 O O . GLY A 1 72 ? -17.658 3.952 25.305 1.00 78.44 72 GLY A O 1
ATOM 559 N N . ALA A 1 73 ? -16.451 5.082 23.782 1.00 77.12 73 ALA A N 1
ATOM 560 C CA . ALA A 1 73 ? -15.153 4.742 24.341 1.00 77.12 73 ALA A CA 1
ATOM 561 C C . ALA A 1 73 ? -14.865 5.518 25.630 1.00 77.12 73 ALA A C 1
ATOM 563 O O . ALA A 1 73 ? -14.621 6.722 25.617 1.00 77.12 73 ALA A O 1
ATOM 564 N N . THR A 1 74 ? -14.873 4.812 26.760 1.00 69.50 74 THR A N 1
ATOM 565 C CA . THR A 1 74 ? -14.680 5.425 28.089 1.00 69.50 74 THR A CA 1
ATOM 566 C C . THR A 1 74 ? -13.526 4.802 28.867 1.00 69.50 74 THR A C 1
ATOM 568 O O . THR A 1 74 ? -13.036 5.396 29.825 1.00 69.50 74 THR A O 1
ATOM 571 N N . SER A 1 75 ? -13.055 3.620 28.458 1.00 70.00 75 SER A N 1
ATOM 572 C CA . SER A 1 75 ? -12.029 2.865 29.171 1.00 70.00 75 SER A CA 1
ATOM 573 C C . SER A 1 75 ? -10.718 2.741 28.393 1.00 70.00 75 SER A C 1
ATOM 575 O O . SER A 1 75 ? -10.642 2.951 27.183 1.00 70.00 75 SER A O 1
ATOM 577 N N . LYS A 1 76 ? -9.652 2.338 29.098 1.00 65.12 76 LYS A N 1
ATOM 578 C CA . LYS A 1 76 ? -8.341 2.039 28.498 1.00 65.12 76 LYS A CA 1
ATOM 579 C C . LYS A 1 76 ? -8.410 0.911 27.461 1.00 65.12 76 LYS A C 1
ATOM 581 O O . LYS A 1 76 ? -7.633 0.928 26.515 1.00 65.12 76 LYS A O 1
ATOM 586 N N . LYS A 1 77 ? -9.327 -0.049 27.640 1.00 66.94 77 LYS A N 1
ATOM 587 C CA . LYS A 1 77 ? -9.536 -1.157 26.701 1.00 66.94 77 LYS A CA 1
ATOM 588 C C . LYS A 1 77 ? -10.117 -0.634 25.388 1.00 66.94 77 LYS A C 1
ATOM 590 O O . LYS A 1 77 ? -9.542 -0.922 24.350 1.00 66.94 77 LYS A O 1
ATOM 595 N N . ASP A 1 78 ? -11.110 0.252 25.482 1.00 77.06 78 ASP A N 1
ATOM 596 C CA . ASP A 1 78 ? -11.792 0.872 24.335 1.00 77.06 78 ASP A CA 1
ATOM 597 C C . ASP A 1 78 ? -10.889 1.806 23.513 1.00 77.06 78 ASP A C 1
ATOM 599 O O . ASP A 1 78 ? -11.252 2.208 22.406 1.00 77.06 78 ASP A O 1
ATOM 603 N N . ARG A 1 79 ? -9.709 2.186 24.031 1.00 82.12 79 ARG A N 1
ATOM 604 C CA . ARG A 1 79 ? -8.750 3.023 23.292 1.00 82.12 79 ARG A CA 1
ATOM 605 C C . ARG A 1 79 ? -8.264 2.334 22.022 1.00 82.12 79 ARG A C 1
ATOM 607 O O . ARG A 1 79 ? -8.077 3.011 21.016 1.00 82.12 79 ARG A O 1
ATOM 614 N N . LYS A 1 80 ? -8.116 1.003 22.027 1.00 85.75 80 LYS A N 1
ATOM 615 C CA . LYS A 1 80 ? -7.725 0.270 20.816 1.00 85.75 80 LYS A CA 1
ATOM 616 C C . LYS A 1 80 ? -8.835 0.303 19.768 1.00 85.75 80 LYS A C 1
ATOM 618 O O . LYS A 1 80 ? -8.561 0.605 18.608 1.00 85.75 80 LYS A O 1
ATOM 623 N N . GLU A 1 81 ? -10.078 0.047 20.171 1.00 87.62 81 GLU A N 1
ATOM 624 C CA . GLU A 1 81 ? -11.236 0.166 19.284 1.00 87.62 81 GLU A CA 1
ATOM 625 C C . GLU A 1 81 ? -11.422 1.607 18.778 1.00 87.62 81 GLU A C 1
ATOM 627 O O . GLU A 1 81 ? -11.765 1.812 17.616 1.00 87.62 81 GLU A O 1
ATOM 632 N N . SER A 1 82 ? -11.128 2.609 19.610 1.00 88.56 82 SER A N 1
ATOM 633 C CA . SER A 1 82 ? -11.184 4.031 19.240 1.00 88.56 82 SER A CA 1
ATOM 634 C C . SER A 1 82 ? -10.125 4.422 18.217 1.00 88.56 82 SER A C 1
ATOM 636 O O . SER A 1 82 ? -10.407 5.178 17.284 1.00 88.56 82 SER A O 1
ATOM 638 N N . ALA A 1 83 ? -8.904 3.907 18.376 1.00 90.81 83 ALA A N 1
ATOM 639 C CA . ALA A 1 83 ? -7.834 4.100 17.408 1.00 90.81 83 ALA A CA 1
ATOM 640 C C . ALA A 1 83 ? -8.215 3.472 16.060 1.00 90.81 83 ALA A C 1
ATOM 642 O O . ALA A 1 83 ? -8.094 4.123 15.023 1.00 90.81 83 ALA A O 1
ATOM 643 N N . GLU A 1 84 ? -8.765 2.250 16.076 1.00 91.06 84 GLU A N 1
ATOM 644 C CA . GLU A 1 84 ? -9.238 1.582 14.859 1.00 91.06 84 GLU A CA 1
ATOM 645 C C . GLU A 1 84 ? -10.395 2.357 14.204 1.00 91.06 84 GLU A C 1
ATOM 647 O O . GLU A 1 84 ? -10.390 2.546 12.988 1.00 91.06 84 GLU A O 1
ATOM 652 N N . ALA A 1 85 ? -11.353 2.869 14.983 1.00 92.56 85 ALA A N 1
ATOM 653 C CA . ALA A 1 85 ? -12.453 3.685 14.467 1.00 92.56 85 ALA A CA 1
ATOM 654 C C . ALA A 1 85 ? -11.957 4.990 13.823 1.00 92.56 85 ALA A C 1
ATOM 656 O O . ALA A 1 85 ? -12.399 5.336 12.728 1.00 92.56 85 ALA A O 1
ATOM 657 N N . SER A 1 86 ? -11.005 5.678 14.463 1.00 93.12 86 SER A N 1
ATOM 658 C CA . SER A 1 86 ? -10.382 6.893 13.916 1.00 93.12 86 SER A CA 1
ATOM 659 C C . SER A 1 86 ? -9.641 6.586 12.611 1.00 93.12 86 SER A C 1
ATOM 661 O O . SER A 1 86 ? -9.831 7.274 11.614 1.00 93.12 86 SER A O 1
ATOM 663 N N . TYR A 1 87 ? -8.885 5.486 12.564 1.00 92.69 87 TYR A N 1
ATOM 664 C CA . TYR A 1 87 ? -8.224 5.019 11.345 1.00 92.69 87 TYR A CA 1
ATOM 665 C C . TYR A 1 87 ? -9.216 4.760 10.196 1.00 92.69 87 TYR A C 1
ATOM 667 O O . TYR A 1 87 ? -8.968 5.159 9.056 1.00 92.69 87 TYR A O 1
ATOM 675 N N . TRP A 1 88 ? -10.360 4.124 10.465 1.00 93.19 88 TRP A N 1
ATOM 676 C CA . TRP A 1 88 ? -11.364 3.889 9.424 1.00 93.19 88 TRP A CA 1
ATOM 677 C C . TRP A 1 88 ? -12.093 5.158 8.976 1.00 93.19 88 TRP A C 1
ATOM 679 O O . TRP A 1 88 ? -12.424 5.263 7.795 1.00 93.19 88 TRP A O 1
ATOM 689 N N . LEU A 1 89 ? -12.303 6.131 9.865 1.00 94.00 89 LEU A N 1
ATOM 690 C CA . LEU A 1 89 ? -12.816 7.449 9.483 1.00 94.00 89 LEU A CA 1
ATOM 691 C C . LEU A 1 89 ? -11.835 8.184 8.565 1.00 94.00 89 LEU A C 1
ATOM 693 O O . LEU A 1 89 ? -12.262 8.689 7.532 1.00 94.00 89 LEU A O 1
ATOM 697 N N . GLY A 1 90 ? -10.529 8.123 8.845 1.00 91.69 90 GLY A N 1
ATOM 698 C CA . GLY A 1 90 ? -9.500 8.644 7.938 1.00 91.69 90 GLY A CA 1
ATOM 699 C C . GLY A 1 90 ? -9.552 7.997 6.547 1.00 91.69 90 GLY A C 1
ATOM 700 O O . GLY A 1 90 ? -9.537 8.697 5.536 1.00 91.69 90 GLY A O 1
ATOM 701 N N . ASN A 1 91 ? -9.740 6.673 6.467 1.00 89.38 91 ASN A N 1
ATOM 702 C CA . ASN A 1 91 ? -9.927 5.972 5.184 1.00 89.38 91 ASN A CA 1
ATOM 703 C C . ASN A 1 91 ? -11.176 6.442 4.417 1.00 89.38 91 ASN A C 1
ATOM 705 O O . ASN A 1 91 ? -11.168 6.529 3.184 1.00 89.38 91 ASN A O 1
ATOM 709 N N . ILE A 1 92 ? -12.266 6.720 5.135 1.00 92.19 92 ILE A N 1
ATOM 710 C CA . ILE A 1 92 ? -13.505 7.239 4.547 1.00 92.19 92 ILE A CA 1
ATOM 711 C C . ILE A 1 92 ? -13.290 8.658 4.020 1.00 92.19 92 ILE A C 1
ATOM 713 O O . ILE A 1 92 ? -13.614 8.918 2.861 1.00 92.19 92 ILE A O 1
ATOM 717 N N . SER A 1 93 ? -12.706 9.549 4.822 1.00 90.06 93 SER A N 1
ATOM 718 C CA . SER A 1 93 ? -12.412 10.925 4.411 1.00 90.06 93 SER A CA 1
ATOM 719 C C . SER A 1 93 ? -11.465 10.957 3.205 1.00 90.06 93 SER A C 1
ATOM 721 O O . SER A 1 93 ? -11.699 11.722 2.269 1.00 90.06 93 SER A O 1
ATOM 723 N N . ALA A 1 94 ? -10.484 10.047 3.140 1.00 84.88 94 ALA A N 1
ATOM 724 C CA . ALA A 1 94 ? -9.604 9.886 1.980 1.00 84.88 94 ALA A CA 1
ATOM 725 C C . ALA A 1 94 ? -10.382 9.462 0.724 1.00 84.88 94 ALA A C 1
ATOM 727 O O . ALA A 1 94 ? -10.200 10.040 -0.349 1.00 84.88 94 ALA A O 1
ATOM 728 N N . SER A 1 95 ? -11.311 8.510 0.863 1.00 84.06 95 SER A N 1
ATOM 729 C CA . SER A 1 95 ? -12.185 8.063 -0.235 1.00 84.06 95 SER A CA 1
ATOM 730 C C . SER A 1 95 ? -13.122 9.171 -0.738 1.00 84.06 95 SER A C 1
ATOM 732 O O . SER A 1 95 ? -13.524 9.158 -1.898 1.00 84.06 95 SER A O 1
ATOM 734 N N . GLN A 1 96 ? -13.452 10.142 0.118 1.00 85.50 96 GLN A N 1
ATOM 735 C CA . GLN A 1 96 ? -14.271 11.314 -0.207 1.00 85.50 96 GLN A CA 1
ATOM 736 C C . GLN A 1 96 ? -13.450 12.527 -0.685 1.00 85.50 96 GLN A C 1
ATOM 738 O O . GLN A 1 96 ? -14.036 13.545 -1.044 1.00 85.50 96 GLN A O 1
ATOM 743 N N . GLY A 1 97 ? -12.114 12.446 -0.691 1.00 81.94 97 GLY A N 1
ATOM 744 C CA . GLY A 1 97 ? -11.227 13.550 -1.078 1.00 81.94 97 GLY A CA 1
ATOM 745 C C . GLY A 1 97 ? -11.114 14.677 -0.043 1.00 81.94 97 GLY A C 1
ATOM 746 O O . GLY A 1 97 ? -10.690 15.779 -0.385 1.00 81.94 97 GLY A O 1
ATOM 747 N N . LYS A 1 98 ? -11.493 14.428 1.215 1.00 86.19 98 LYS A N 1
ATOM 748 C CA . LYS A 1 98 ? -11.468 15.413 2.304 1.00 86.19 98 LYS A CA 1
ATOM 749 C C . LYS A 1 98 ? -10.157 15.341 3.081 1.00 86.19 98 LYS A C 1
ATOM 751 O O . LYS A 1 98 ? -10.084 14.738 4.147 1.00 86.19 98 LYS A O 1
ATOM 756 N N . TYR A 1 99 ? -9.103 15.926 2.528 1.00 78.81 99 TYR A N 1
ATOM 757 C CA . TYR A 1 99 ? -7.738 15.702 3.018 1.00 78.81 99 TYR A CA 1
ATOM 758 C C . TYR A 1 99 ? -7.431 16.316 4.389 1.00 78.81 99 TYR A C 1
ATOM 760 O O . TYR A 1 99 ? -6.631 15.749 5.122 1.00 78.81 99 TYR A O 1
ATOM 768 N N . THR A 1 100 ? -8.103 17.403 4.771 1.00 83.88 100 THR A N 1
ATOM 769 C CA . THR A 1 100 ? -7.966 17.984 6.118 1.00 83.88 100 THR A CA 1
ATOM 770 C C . THR A 1 100 ? -8.464 17.017 7.193 1.00 83.88 100 THR A C 1
ATOM 772 O O . THR A 1 100 ? -7.775 16.763 8.172 1.00 83.88 100 THR A O 1
ATOM 775 N N . GLU A 1 101 ? -9.621 16.386 6.963 1.00 86.88 101 GLU A N 1
ATOM 776 C CA . GLU A 1 101 ? -10.171 15.375 7.875 1.00 86.88 101 GLU A CA 1
ATOM 777 C C . GLU A 1 101 ? -9.287 14.112 7.933 1.00 86.88 101 GLU A C 1
ATOM 779 O O . GLU A 1 101 ? -9.215 13.453 8.967 1.00 86.88 101 GLU A O 1
ATOM 784 N N . VAL A 1 102 ? -8.596 13.759 6.839 1.00 86.81 102 VAL A N 1
ATOM 785 C CA . VAL A 1 102 ? -7.665 12.614 6.814 1.00 86.81 102 VAL A CA 1
ATOM 786 C C . VAL A 1 102 ? -6.525 12.817 7.805 1.00 86.81 102 VAL A C 1
ATOM 788 O O . VAL A 1 102 ? -6.257 11.922 8.606 1.00 86.81 102 VAL A O 1
ATOM 791 N N . GLU A 1 103 ? -5.881 13.984 7.756 1.00 86.25 103 GLU A N 1
ATOM 792 C CA . GLU A 1 103 ? -4.767 14.328 8.643 1.00 86.25 103 GLU A CA 1
ATOM 793 C C . GLU A 1 103 ? -5.210 14.305 10.111 1.00 86.25 103 GLU A C 1
ATOM 795 O O . GLU A 1 103 ? -4.557 13.680 10.949 1.00 86.25 103 GLU A O 1
ATOM 800 N N . GLU A 1 104 ? -6.374 14.886 10.413 1.00 90.50 104 GLU A N 1
ATOM 801 C CA . GLU A 1 104 ? -6.952 14.877 11.760 1.00 90.50 104 GLU A CA 1
ATOM 802 C C . GLU A 1 104 ? -7.196 13.450 12.277 1.00 90.50 104 GLU A C 1
ATOM 804 O O . GLU A 1 104 ? -6.770 13.089 13.380 1.00 90.50 104 GLU A O 1
ATOM 809 N N . PHE A 1 105 ? -7.869 12.609 11.486 1.00 92.44 105 PHE A N 1
ATOM 810 C CA . PHE A 1 105 ? -8.231 11.258 11.911 1.00 92.44 105 PHE A CA 1
ATOM 811 C C . PHE A 1 105 ? -7.029 10.312 12.002 1.00 92.44 105 PHE A C 1
ATOM 813 O O . PHE A 1 105 ? -6.975 9.493 12.926 1.00 92.44 105 PHE A O 1
ATOM 820 N N . TYR A 1 106 ? -6.057 10.414 11.091 1.00 91.38 106 TYR A N 1
ATOM 821 C CA . TYR A 1 106 ? -4.832 9.618 11.171 1.00 91.38 106 TYR A CA 1
ATOM 822 C C . TYR A 1 106 ? -3.936 10.057 12.321 1.00 91.38 106 TYR A C 1
ATOM 824 O O . TYR A 1 106 ? -3.453 9.179 13.036 1.00 91.38 106 TYR A O 1
ATOM 832 N N . THR A 1 107 ? -3.784 11.358 12.572 1.00 91.50 107 THR A N 1
ATOM 833 C CA . THR A 1 107 ? -3.037 11.859 13.739 1.00 91.50 107 THR A CA 1
ATOM 834 C C . THR A 1 107 ? -3.664 11.340 15.028 1.00 91.50 107 THR A C 1
ATOM 836 O O . THR A 1 107 ? -3.000 10.684 15.829 1.00 91.50 107 THR A O 1
ATOM 839 N N . ARG A 1 108 ? -4.989 11.476 15.165 1.00 91.88 108 ARG A N 1
ATOM 840 C CA . ARG A 1 108 ? -5.725 10.954 16.323 1.00 91.88 108 ARG A CA 1
ATOM 841 C C . ARG A 1 108 ? -5.540 9.445 16.517 1.00 91.88 108 ARG A C 1
ATOM 843 O O . ARG A 1 108 ? -5.404 8.978 17.652 1.00 91.88 108 ARG A O 1
ATOM 850 N N . ALA A 1 109 ? -5.550 8.667 15.434 1.00 90.75 109 ALA A N 1
ATOM 851 C CA . ALA A 1 109 ? -5.308 7.228 15.498 1.00 90.75 109 ALA A CA 1
ATOM 852 C C . ALA A 1 109 ? -3.866 6.910 15.929 1.00 90.75 109 ALA A C 1
ATOM 854 O O . ALA A 1 109 ? -3.665 6.030 16.765 1.00 90.75 109 ALA A O 1
ATOM 855 N N . GLN A 1 110 ? -2.874 7.630 15.395 1.00 91.50 110 GLN A N 1
ATOM 856 C CA . GLN A 1 110 ? -1.460 7.458 15.734 1.00 91.50 110 GLN A CA 1
ATOM 857 C C . GLN A 1 110 ? -1.177 7.781 17.199 1.00 91.50 110 GLN A C 1
ATOM 859 O O . GLN A 1 110 ? -0.539 6.966 17.865 1.00 91.50 110 GLN A O 1
ATOM 864 N N . ASP A 1 111 ? -1.698 8.897 17.707 1.00 90.94 111 ASP A N 1
ATOM 865 C CA . ASP A 1 111 ? -1.547 9.304 19.108 1.00 90.94 111 ASP A CA 1
ATOM 866 C C . ASP A 1 111 ? -2.159 8.263 20.046 1.00 90.94 111 ASP A C 1
ATOM 868 O O . ASP A 1 111 ? -1.543 7.830 21.019 1.00 90.94 111 ASP A O 1
ATOM 872 N N . THR A 1 112 ? -3.350 7.764 19.704 1.00 88.81 112 THR A N 1
ATOM 873 C CA . THR A 1 112 ? -4.004 6.730 20.512 1.00 88.81 112 THR A CA 1
ATOM 874 C C . THR A 1 112 ? -3.222 5.413 20.480 1.00 88.81 112 THR A 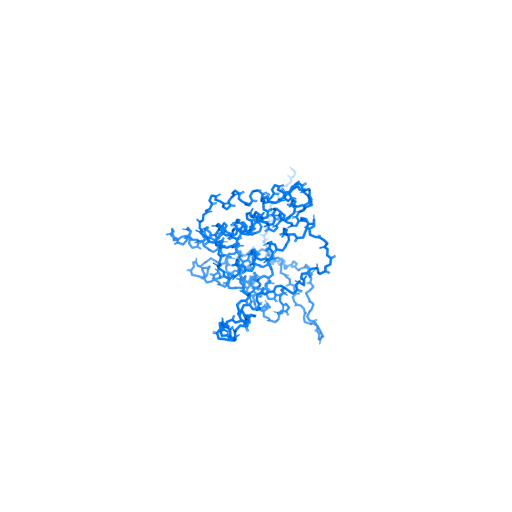C 1
ATOM 876 O O . THR A 1 112 ? -3.100 4.759 21.515 1.00 88.81 112 THR A O 1
ATOM 879 N N . TYR A 1 113 ? -2.679 5.011 19.322 1.00 89.19 113 TYR A N 1
ATOM 880 C CA . TYR A 1 113 ? -1.837 3.814 19.211 1.00 89.19 113 TYR A CA 1
ATOM 881 C C . TYR A 1 113 ? -0.503 3.958 19.954 1.00 89.19 113 TYR A C 1
ATOM 883 O O . TYR A 1 113 ? -0.047 2.993 20.567 1.00 89.19 113 TYR A O 1
ATOM 891 N N . TRP A 1 114 ? 0.087 5.154 19.944 1.00 88.50 114 TRP A N 1
ATOM 892 C CA . TRP A 1 114 ? 1.269 5.493 20.733 1.00 88.50 114 TRP A CA 1
ATOM 893 C C . TRP A 1 114 ? 0.992 5.356 22.235 1.00 88.50 114 TRP A C 1
ATOM 895 O O . TRP A 1 114 ? 1.721 4.654 22.933 1.00 88.50 114 TRP A O 1
ATOM 905 N N . ASP A 1 115 ? -0.116 5.924 22.716 1.00 88.38 115 ASP A N 1
ATOM 906 C CA . ASP A 1 115 ? -0.522 5.887 24.126 1.00 88.38 115 ASP A CA 1
ATOM 907 C C . ASP A 1 115 ? -0.752 4.472 24.676 1.00 88.38 115 ASP A C 1
ATOM 909 O O . ASP A 1 115 ? -0.611 4.230 25.879 1.00 88.38 115 ASP A O 1
ATOM 913 N N . ILE A 1 116 ? -1.166 3.537 23.816 1.00 88.50 116 ILE A N 1
ATOM 914 C CA . ILE A 1 116 ? -1.391 2.134 24.191 1.00 88.50 116 ILE A CA 1
ATOM 915 C C . ILE A 1 116 ? -0.206 1.222 23.850 1.00 88.50 116 ILE A C 1
ATOM 917 O O . ILE A 1 116 ? -0.324 0.011 24.040 1.00 88.50 116 ILE A O 1
ATOM 921 N N . PHE A 1 117 ? 0.914 1.782 23.376 1.00 87.75 117 PHE A N 1
ATOM 922 C CA . PHE A 1 117 ? 2.112 1.051 22.948 1.00 87.75 117 PHE A CA 1
ATOM 923 C C . PHE A 1 117 ? 1.825 -0.027 21.880 1.00 87.75 117 PHE A C 1
ATOM 925 O O . PHE A 1 117 ? 2.409 -1.110 21.894 1.00 87.75 117 PHE A O 1
ATOM 932 N N . ASP A 1 118 ? 0.898 0.247 20.954 1.00 87.31 118 ASP A N 1
ATOM 933 C CA . ASP A 1 118 ? 0.572 -0.637 19.826 1.00 87.31 118 ASP A CA 1
ATOM 934 C C . ASP A 1 118 ? 1.275 -0.150 18.552 1.00 87.31 118 ASP A C 1
ATOM 936 O O . ASP A 1 118 ? 0.685 0.474 17.662 1.00 87.31 118 ASP A O 1
ATOM 940 N N . ASP A 1 119 ? 2.569 -0.460 18.468 1.00 88.00 119 ASP A N 1
ATOM 941 C CA . ASP A 1 119 ? 3.422 -0.087 17.336 1.00 88.00 119 ASP A CA 1
ATOM 942 C C . ASP A 1 119 ? 2.931 -0.673 16.007 1.00 88.00 119 ASP A C 1
ATOM 944 O O . ASP A 1 119 ? 3.089 -0.053 14.954 1.00 88.00 119 ASP A O 1
ATOM 948 N N . LEU A 1 120 ? 2.292 -1.849 16.037 1.00 87.12 120 LEU A N 1
ATOM 949 C CA . LEU A 1 120 ? 1.721 -2.467 14.842 1.00 87.12 120 LEU A CA 1
ATOM 950 C C . LEU A 1 120 ? 0.530 -1.654 14.322 1.00 87.12 120 LEU A C 1
ATOM 952 O O . LEU A 1 120 ? 0.432 -1.409 13.118 1.00 87.12 120 LEU A O 1
ATOM 956 N N . GLY A 1 121 ? -0.366 -1.228 15.216 1.00 87.00 121 GLY A N 1
ATOM 957 C CA . GLY A 1 121 ? -1.468 -0.325 14.889 1.00 87.00 121 GLY A CA 1
ATOM 958 C C . GLY A 1 121 ? -0.961 0.973 14.264 1.00 87.00 121 GLY A C 1
ATOM 959 O O . GLY A 1 121 ? -1.373 1.330 13.158 1.00 87.00 121 GLY A O 1
ATOM 960 N N . ARG A 1 122 ? 0.021 1.614 14.904 1.00 88.88 122 ARG A N 1
ATOM 961 C CA . ARG A 1 122 ? 0.637 2.854 14.412 1.00 88.88 122 ARG A CA 1
ATOM 962 C C . ARG A 1 122 ? 1.311 2.684 13.047 1.00 88.88 122 ARG A C 1
ATOM 964 O O . ARG A 1 122 ? 1.074 3.482 12.141 1.00 88.88 122 ARG A O 1
ATOM 971 N N . ALA A 1 123 ? 2.091 1.619 12.860 1.00 87.31 123 ALA A N 1
ATOM 972 C CA . ALA A 1 123 ? 2.729 1.315 11.580 1.00 87.31 123 ALA A CA 1
ATOM 973 C C . ALA A 1 123 ? 1.702 1.084 10.460 1.00 87.31 123 ALA A C 1
ATOM 975 O O . ALA A 1 123 ? 1.938 1.463 9.312 1.00 87.31 123 ALA A O 1
ATOM 976 N N . ASN A 1 124 ? 0.548 0.488 10.773 1.00 87.25 124 ASN A N 1
ATOM 977 C CA . ASN A 1 124 ? -0.524 0.309 9.798 1.00 87.25 124 ASN A CA 1
ATOM 978 C C . ASN A 1 124 ? -1.146 1.643 9.368 1.00 87.25 124 ASN A C 1
ATOM 980 O O . ASN A 1 124 ? -1.370 1.814 8.170 1.00 87.25 124 ASN A O 1
ATOM 984 N N . VAL A 1 125 ? -1.374 2.585 10.294 1.00 88.81 125 VAL A N 1
ATOM 985 C CA . VAL A 1 125 ? -1.879 3.931 9.957 1.00 88.81 125 VAL A CA 1
ATOM 986 C C . VAL A 1 125 ? -0.905 4.646 9.020 1.00 88.81 125 VAL A C 1
ATOM 988 O O . VAL A 1 125 ? -1.295 5.015 7.913 1.00 88.81 125 VAL A O 1
ATOM 991 N N . LEU A 1 126 ? 0.376 4.717 9.399 1.00 89.19 126 LEU A N 1
ATOM 992 C CA . LEU A 1 126 ? 1.431 5.361 8.604 1.00 89.19 126 LEU A CA 1
ATOM 993 C C . LEU A 1 126 ? 1.536 4.793 7.186 1.00 89.19 126 LEU A C 1
ATOM 995 O O . LEU A 1 126 ? 1.777 5.511 6.219 1.00 89.19 126 LEU A O 1
ATOM 999 N N . ARG A 1 127 ? 1.341 3.481 7.031 1.00 86.62 127 ARG A N 1
ATOM 1000 C CA . ARG A 1 127 ? 1.386 2.839 5.715 1.00 86.62 127 ARG A CA 1
ATOM 1001 C C . ARG A 1 127 ? 0.221 3.243 4.825 1.00 86.62 127 ARG A C 1
ATOM 1003 O O . ARG A 1 127 ? 0.421 3.382 3.623 1.00 86.62 127 ARG A O 1
ATOM 1010 N N . VAL A 1 128 ? -0.982 3.392 5.371 1.00 86.94 128 VAL A N 1
ATOM 1011 C CA . VAL A 1 128 ? -2.136 3.825 4.570 1.00 86.94 128 VAL A CA 1
ATOM 1012 C C . VAL A 1 128 ? -2.059 5.307 4.242 1.00 86.94 128 VAL A C 1
ATOM 1014 O O . VAL A 1 128 ? -2.330 5.693 3.109 1.00 86.94 128 VAL A O 1
ATOM 1017 N N . GLU A 1 129 ? -1.612 6.109 5.197 1.00 88.19 129 GLU A N 1
ATOM 1018 C CA . GLU A 1 129 ? -1.310 7.519 4.993 1.00 88.19 129 GLU A CA 1
ATOM 1019 C C . GLU A 1 129 ? -0.275 7.721 3.873 1.00 88.19 129 GLU A C 1
ATOM 1021 O O . GLU A 1 129 ? -0.515 8.479 2.934 1.00 88.19 129 GLU A O 1
ATOM 1026 N N . ALA A 1 130 ? 0.817 6.948 3.876 1.00 88.81 130 ALA A N 1
ATOM 1027 C CA . ALA A 1 130 ? 1.794 6.962 2.789 1.00 88.81 130 ALA A CA 1
ATOM 1028 C C . ALA A 1 130 ? 1.174 6.585 1.429 1.00 88.81 130 ALA A C 1
ATOM 1030 O O . ALA A 1 130 ? 1.471 7.220 0.417 1.00 88.81 130 ALA A O 1
ATOM 1031 N N . GLU A 1 131 ? 0.298 5.571 1.384 1.00 89.06 131 GLU A N 1
ATOM 1032 C CA . GLU A 1 131 ? -0.410 5.182 0.153 1.00 89.06 131 GLU A CA 1
ATOM 1033 C C . GLU A 1 131 ? -1.214 6.350 -0.433 1.00 89.06 131 GLU A C 1
ATOM 1035 O O . GLU A 1 131 ? -1.205 6.571 -1.649 1.00 89.06 131 GLU A O 1
ATOM 1040 N N . GLU A 1 132 ? -1.887 7.093 0.444 1.00 87.06 132 GLU A N 1
ATOM 1041 C CA . GLU A 1 132 ? -2.740 8.218 0.093 1.00 87.06 132 GLU A CA 1
ATOM 1042 C C . GLU A 1 132 ? -1.923 9.430 -0.368 1.00 87.06 132 GLU A C 1
ATOM 1044 O O . GLU A 1 132 ? -2.210 9.992 -1.429 1.00 87.06 132 GLU A O 1
ATOM 1049 N N . PHE A 1 133 ? -0.834 9.769 0.325 1.00 89.44 133 PHE A N 1
ATOM 1050 C CA . PHE A 1 133 ? 0.065 10.835 -0.119 1.00 89.44 133 PHE A CA 1
ATOM 1051 C C . PHE A 1 133 ? 0.689 10.539 -1.482 1.00 89.44 133 PHE A C 1
ATOM 1053 O O . PHE A 1 133 ? 0.704 11.406 -2.359 1.00 89.44 133 PHE A O 1
ATOM 1060 N N . PHE A 1 134 ? 1.130 9.302 -1.733 1.00 92.81 134 PHE A N 1
ATOM 1061 C CA . PHE A 1 134 ? 1.614 8.951 -3.066 1.00 92.81 134 PHE A CA 1
ATOM 1062 C C . PHE A 1 134 ? 0.496 8.974 -4.122 1.00 92.81 134 PHE A C 1
ATOM 1064 O O . PHE A 1 134 ? 0.759 9.282 -5.287 1.00 92.81 134 PHE A O 1
ATOM 1071 N N . ARG A 1 135 ? -0.760 8.668 -3.762 1.00 91.06 135 ARG A N 1
ATOM 1072 C CA . ARG A 1 135 ? -1.910 8.795 -4.677 1.00 91.06 135 ARG A CA 1
ATOM 1073 C C . ARG A 1 135 ? -2.129 10.254 -5.077 1.00 91.06 135 ARG A C 1
ATOM 1075 O O . ARG A 1 135 ? -2.271 10.526 -6.270 1.00 91.06 135 ARG A O 1
ATOM 1082 N N . GLN A 1 136 ? -2.113 11.171 -4.114 1.00 89.88 136 GLN A N 1
ATOM 1083 C CA . GLN A 1 136 ? -2.243 12.608 -4.363 1.00 89.88 136 GLN A CA 1
ATOM 1084 C C . GLN A 1 136 ? -1.077 13.140 -5.198 1.00 89.88 136 GLN A C 1
ATOM 1086 O O . GLN A 1 136 ? -1.303 13.778 -6.226 1.00 89.88 136 GLN A O 1
ATOM 1091 N N . ALA A 1 137 ? 0.159 12.793 -4.828 1.00 91.38 137 ALA A N 1
ATOM 1092 C CA . ALA A 1 137 ? 1.350 13.169 -5.581 1.00 91.38 137 ALA A CA 1
ATOM 1093 C C . ALA A 1 137 ? 1.263 12.697 -7.041 1.00 91.38 137 ALA A C 1
ATOM 1095 O O . ALA A 1 137 ? 1.531 13.472 -7.953 1.00 91.38 137 ALA A O 1
ATOM 1096 N N . HIS A 1 138 ? 0.813 11.461 -7.291 1.00 92.69 138 HIS A N 1
ATOM 1097 C CA . HIS A 1 138 ? 0.614 10.955 -8.652 1.00 92.69 138 HIS A CA 1
ATOM 1098 C C . HIS A 1 138 ? -0.392 11.794 -9.459 1.00 92.69 138 HIS A C 1
ATOM 1100 O O . HIS A 1 138 ? -0.153 12.048 -10.639 1.00 92.69 138 HIS A O 1
ATOM 1106 N N . ILE A 1 139 ? -1.503 12.227 -8.849 1.00 92.62 139 ILE A N 1
ATOM 1107 C CA . ILE A 1 139 ? -2.512 13.076 -9.509 1.00 92.62 139 ILE A CA 1
ATOM 1108 C C . ILE A 1 139 ? -1.925 14.450 -9.842 1.00 92.62 139 ILE A C 1
ATOM 1110 O O . ILE A 1 139 ? -2.058 14.910 -10.973 1.00 92.62 139 ILE A O 1
ATOM 1114 N N . ILE A 1 140 ? -1.230 15.078 -8.891 1.00 92.12 140 ILE A N 1
ATOM 1115 C CA . ILE A 1 140 ? -0.603 16.392 -9.091 1.00 92.12 140 ILE A CA 1
ATOM 1116 C C . ILE A 1 140 ? 0.471 16.305 -10.178 1.00 92.12 140 ILE A C 1
ATOM 1118 O O . ILE A 1 140 ? 0.471 17.109 -11.106 1.00 92.12 140 ILE A O 1
ATOM 1122 N N . TYR A 1 141 ? 1.343 15.294 -10.123 1.00 95.94 141 TYR A N 1
ATOM 1123 C CA . TYR A 1 141 ? 2.366 15.083 -11.143 1.00 95.94 141 TYR A CA 1
ATOM 1124 C C . TYR A 1 141 ? 1.777 14.787 -12.526 1.00 95.94 141 TYR A C 1
ATOM 1126 O O . TYR A 1 141 ? 2.353 15.209 -13.525 1.00 95.94 141 TYR A O 1
ATOM 1134 N N . ALA A 1 142 ? 0.624 14.115 -12.601 1.00 93.44 142 ALA A N 1
ATOM 1135 C CA . ALA A 1 142 ? -0.111 13.949 -13.852 1.00 93.44 142 ALA A CA 1
ATOM 1136 C C . ALA A 1 142 ? -0.657 15.278 -14.384 1.00 93.44 142 ALA A C 1
ATOM 1138 O O . ALA A 1 142 ? -0.523 15.542 -15.575 1.00 93.44 142 ALA A O 1
ATOM 1139 N N . TYR A 1 143 ? -1.207 16.123 -13.512 1.00 94.81 143 TYR A N 1
ATOM 1140 C CA . TYR A 1 143 ? -1.726 17.436 -13.886 1.00 94.81 143 TYR A CA 1
ATOM 1141 C C . TYR A 1 143 ? -0.632 18.372 -14.420 1.00 94.81 143 TYR A C 1
ATOM 1143 O O . TYR A 1 143 ? -0.827 19.020 -15.443 1.00 94.81 143 TYR A O 1
ATOM 1151 N N . ILE A 1 144 ? 0.540 18.405 -13.776 1.00 95.50 144 ILE A N 1
ATOM 1152 C CA . ILE A 1 144 ? 1.659 19.265 -14.202 1.00 95.50 144 ILE A CA 1
ATOM 1153 C C . ILE A 1 144 ? 2.547 18.635 -15.291 1.00 95.50 144 ILE A C 1
ATOM 1155 O O . ILE A 1 144 ? 3.560 19.222 -15.660 1.00 95.50 144 ILE A O 1
ATOM 1159 N N . GLY A 1 145 ? 2.227 17.427 -15.771 1.00 94.75 145 GLY A N 1
ATOM 1160 C CA . GLY A 1 145 ? 3.008 16.731 -16.803 1.00 94.75 145 GLY A CA 1
ATOM 1161 C C . GLY A 1 145 ? 4.387 16.221 -16.356 1.00 94.75 145 GLY A C 1
ATOM 1162 O O . GLY A 1 145 ? 5.246 15.954 -17.192 1.00 94.75 145 GLY A O 1
ATOM 1163 N N . ASN A 1 146 ? 4.632 16.065 -15.051 1.00 96.12 146 ASN A N 1
ATOM 1164 C CA . ASN A 1 146 ? 5.910 15.583 -14.524 1.00 96.12 146 ASN A CA 1
ATOM 1165 C C . ASN A 1 146 ? 5.939 14.049 -14.461 1.00 96.12 146 ASN A C 1
ATOM 1167 O O . ASN A 1 146 ? 5.635 13.429 -13.438 1.00 96.12 146 ASN A O 1
ATOM 1171 N N . ASP A 1 147 ? 6.341 13.425 -15.563 1.00 96.00 147 ASP A N 1
ATOM 1172 C CA . ASP A 1 147 ? 6.390 11.967 -15.682 1.00 96.00 147 ASP A CA 1
ATOM 1173 C C . ASP A 1 147 ? 7.387 11.293 -14.728 1.00 96.00 147 ASP A C 1
ATOM 1175 O O . ASP A 1 147 ? 7.114 10.197 -14.233 1.00 96.00 147 ASP A O 1
ATOM 1179 N N . MET A 1 148 ? 8.488 11.962 -14.380 1.00 95.06 148 MET A N 1
ATOM 1180 C CA . MET A 1 148 ? 9.435 11.449 -13.387 1.00 95.06 148 MET A CA 1
ATOM 1181 C C . MET A 1 148 ? 8.792 11.377 -11.988 1.00 95.06 148 MET A C 1
ATOM 1183 O O . MET A 1 148 ? 8.897 10.375 -11.278 1.00 95.06 148 MET A O 1
ATOM 1187 N N . GLY A 1 149 ? 8.050 12.417 -11.606 1.00 94.25 149 GLY A N 1
ATOM 1188 C CA . GLY A 1 149 ? 7.273 12.448 -10.369 1.00 94.25 149 GLY A CA 1
ATOM 1189 C C . GLY A 1 149 ? 6.179 11.378 -10.343 1.00 94.25 149 GLY A C 1
ATOM 1190 O O . GLY A 1 149 ? 6.033 10.665 -9.348 1.00 94.25 149 GLY A O 1
ATOM 1191 N N . ARG A 1 150 ? 5.459 11.188 -11.459 1.00 96.56 150 ARG A N 1
ATOM 1192 C CA . ARG A 1 150 ? 4.452 10.118 -11.595 1.00 96.56 150 ARG A CA 1
ATOM 1193 C C . ARG A 1 150 ? 5.067 8.736 -11.406 1.00 96.56 150 ARG A C 1
ATOM 1195 O O . ARG A 1 150 ? 4.499 7.927 -10.675 1.00 96.56 150 ARG A O 1
ATOM 1202 N N . TYR A 1 151 ? 6.222 8.479 -12.023 1.00 97.31 151 TYR A N 1
ATOM 1203 C CA . TYR A 1 151 ? 6.973 7.237 -11.840 1.00 97.31 151 TYR A CA 1
ATOM 1204 C C . TYR A 1 151 ? 7.280 6.987 -10.354 1.00 97.31 151 TYR A C 1
ATOM 1206 O O . TYR A 1 151 ? 6.939 5.925 -9.830 1.00 97.31 151 TYR A O 1
ATOM 1214 N N . ASN A 1 152 ? 7.856 7.974 -9.657 1.00 95.25 152 ASN A N 1
ATOM 1215 C CA . ASN A 1 152 ? 8.237 7.831 -8.248 1.00 95.25 152 ASN A CA 1
ATOM 1216 C C . ASN A 1 152 ? 7.019 7.576 -7.351 1.00 95.25 152 ASN A C 1
ATOM 1218 O O . ASN A 1 152 ? 7.058 6.704 -6.483 1.00 95.25 152 ASN A O 1
ATOM 1222 N N . ALA A 1 153 ? 5.914 8.281 -7.601 1.00 95.31 153 ALA A N 1
ATOM 1223 C CA . ALA A 1 153 ? 4.670 8.092 -6.868 1.00 95.31 153 ALA A CA 1
ATOM 1224 C C . ALA A 1 153 ? 4.073 6.686 -7.078 1.00 95.31 153 ALA A C 1
ATOM 1226 O O . ALA A 1 153 ? 3.605 6.063 -6.126 1.00 95.31 153 ALA A O 1
ATOM 1227 N N . LEU A 1 154 ? 4.118 6.144 -8.302 1.00 97.12 154 LEU A N 1
ATOM 1228 C CA . LEU A 1 154 ? 3.662 4.775 -8.575 1.00 97.12 154 LEU A CA 1
ATOM 1229 C C . LEU A 1 154 ? 4.539 3.724 -7.892 1.00 97.12 154 LEU A C 1
ATOM 1231 O O . LEU A 1 154 ? 3.999 2.789 -7.302 1.00 97.12 154 LEU A O 1
ATOM 1235 N N . VAL A 1 155 ? 5.864 3.896 -7.917 1.00 95.50 155 VAL A N 1
ATOM 1236 C CA . VAL A 1 155 ? 6.794 3.011 -7.201 1.00 95.50 155 VAL A CA 1
ATOM 1237 C C . VAL A 1 155 ? 6.516 3.036 -5.698 1.00 95.50 155 VAL A C 1
ATOM 1239 O O . VAL A 1 155 ? 6.364 1.973 -5.102 1.00 95.50 155 VAL A O 1
ATOM 1242 N N . GLY A 1 156 ? 6.355 4.220 -5.099 1.00 92.50 156 GLY A N 1
ATOM 1243 C CA . GLY A 1 156 ? 6.017 4.360 -3.680 1.00 92.50 156 GLY A CA 1
ATOM 1244 C C . GLY A 1 156 ? 4.711 3.650 -3.305 1.00 92.50 156 GLY A C 1
ATOM 1245 O O . GLY A 1 156 ? 4.664 2.892 -2.336 1.00 92.50 156 GLY A O 1
ATOM 1246 N N . ARG A 1 157 ? 3.655 3.794 -4.119 1.00 95.94 157 ARG A N 1
ATOM 1247 C CA . ARG A 1 157 ? 2.393 3.051 -3.917 1.00 95.94 157 ARG A CA 1
ATOM 1248 C C . ARG A 1 157 ? 2.575 1.548 -4.072 1.00 95.94 157 ARG A C 1
ATOM 1250 O O . ARG A 1 157 ? 1.937 0.789 -3.341 1.00 95.94 157 ARG A O 1
ATOM 1257 N N . GLY A 1 158 ? 3.398 1.120 -5.028 1.00 95.12 158 GLY A N 1
ATOM 1258 C CA . GLY A 1 158 ? 3.732 -0.284 -5.240 1.00 95.12 158 GLY A CA 1
ATOM 1259 C C . GLY A 1 158 ? 4.399 -0.880 -4.004 1.00 95.12 158 GLY A C 1
ATOM 1260 O O . GLY A 1 158 ? 3.972 -1.933 -3.537 1.00 95.12 158 GLY A O 1
ATOM 1261 N N . ASP A 1 159 ? 5.348 -0.160 -3.403 1.00 92.44 159 ASP A N 1
ATOM 1262 C CA . ASP A 1 159 ? 6.074 -0.581 -2.197 1.00 92.44 159 ASP A CA 1
ATOM 1263 C C . ASP A 1 159 ? 5.136 -0.747 -1.006 1.00 92.44 159 ASP A C 1
ATOM 1265 O O . ASP A 1 159 ? 5.152 -1.777 -0.324 1.00 92.44 159 ASP A O 1
ATOM 1269 N N . VAL A 1 160 ? 4.252 0.232 -0.804 1.00 91.94 160 VAL A N 1
ATOM 1270 C CA . VAL A 1 160 ? 3.223 0.169 0.234 1.00 91.94 160 VAL A CA 1
ATOM 1271 C C . VAL A 1 160 ? 2.296 -1.030 0.011 1.00 91.94 160 VAL A C 1
ATOM 1273 O O . VAL A 1 160 ? 2.037 -1.795 0.945 1.00 91.94 160 VAL A O 1
ATOM 1276 N N . ASN A 1 161 ? 1.835 -1.256 -1.222 1.00 92.00 161 ASN A N 1
ATOM 1277 C CA . ASN A 1 161 ? 0.961 -2.384 -1.550 1.00 92.00 161 ASN A CA 1
ATOM 1278 C C . ASN A 1 161 ? 1.666 -3.739 -1.406 1.00 92.00 161 ASN A C 1
ATOM 1280 O O . ASN A 1 161 ? 1.077 -4.691 -0.887 1.00 92.00 161 ASN A O 1
ATOM 1284 N N . CYS A 1 162 ? 2.945 -3.816 -1.765 1.00 88.56 162 CYS A N 1
ATOM 1285 C CA . CYS A 1 162 ? 3.775 -5.000 -1.596 1.00 88.56 162 CYS A CA 1
ATOM 1286 C C . CYS A 1 162 ? 3.980 -5.330 -0.112 1.00 88.56 162 CYS A C 1
ATOM 1288 O O . CYS A 1 162 ? 3.862 -6.488 0.295 1.00 88.56 162 CYS A O 1
ATOM 1290 N N . ALA A 1 163 ? 4.204 -4.314 0.725 1.00 87.44 163 ALA A N 1
ATOM 1291 C CA . ALA A 1 163 ? 4.231 -4.483 2.171 1.00 87.44 163 ALA A CA 1
ATOM 1292 C C . ALA A 1 163 ? 2.869 -4.950 2.712 1.00 87.44 163 ALA A C 1
ATOM 1294 O O . ALA A 1 163 ? 2.819 -5.610 3.751 1.00 87.44 163 ALA A O 1
ATOM 1295 N N . ARG A 1 164 ? 1.739 -4.564 2.084 1.00 87.88 164 ARG A N 1
ATOM 1296 C CA . ARG A 1 164 ? 0.359 -4.944 2.490 1.00 87.88 164 ARG A CA 1
ATOM 1297 C C . ARG A 1 164 ? -0.045 -6.326 1.971 1.00 87.88 164 ARG A C 1
ATOM 1299 O O . ARG A 1 164 ? -1.213 -6.688 2.083 1.00 87.88 164 ARG A O 1
ATOM 1306 N N . SER A 1 165 ? 0.886 -7.062 1.366 1.00 89.25 165 SER A N 1
ATOM 1307 C CA . SER A 1 165 ? 0.632 -8.335 0.684 1.00 89.25 165 SER A CA 1
ATOM 1308 C C . SER A 1 165 ? -0.413 -8.234 -0.437 1.00 89.25 165 SER A C 1
ATOM 1310 O O . SER A 1 165 ? -0.976 -9.232 -0.880 1.00 89.25 165 SER A O 1
ATOM 1312 N N . ARG A 1 166 ? -0.667 -7.021 -0.949 1.00 90.94 166 ARG A N 1
ATOM 1313 C CA . ARG A 1 166 ? -1.538 -6.760 -2.102 1.00 90.94 166 ARG A CA 1
ATOM 1314 C C . ARG A 1 166 ? -0.725 -6.888 -3.386 1.00 90.94 166 ARG A C 1
ATOM 1316 O O . ARG A 1 166 ? -0.553 -5.932 -4.138 1.00 90.94 166 ARG A O 1
ATOM 1323 N N . HIS A 1 167 ? -0.197 -8.087 -3.612 1.00 91.81 167 HIS A N 1
ATOM 1324 C CA . HIS A 1 167 ? 0.791 -8.354 -4.657 1.00 91.81 167 HIS A CA 1
ATOM 1325 C C . HIS A 1 167 ? 0.292 -8.009 -6.068 1.00 91.81 167 HIS A C 1
ATOM 1327 O O . HIS A 1 167 ? 1.014 -7.350 -6.800 1.00 91.81 167 HIS A O 1
ATOM 1333 N N . ALA A 1 168 ? -0.963 -8.323 -6.409 1.00 93.50 168 ALA A N 1
ATOM 1334 C CA . ALA A 1 168 ? -1.540 -7.976 -7.715 1.00 93.50 168 ALA A CA 1
ATOM 1335 C C . ALA A 1 168 ? -1.647 -6.454 -7.949 1.00 93.50 168 ALA A C 1
ATOM 1337 O O . ALA A 1 168 ? -1.447 -5.963 -9.058 1.00 93.50 168 ALA A O 1
ATOM 1338 N N . GLN A 1 169 ? -1.943 -5.680 -6.897 1.00 93.62 169 GLN A N 1
ATOM 1339 C CA . GLN A 1 169 ? -1.981 -4.216 -6.996 1.00 93.62 169 GLN A CA 1
ATOM 1340 C C . GLN A 1 169 ? -0.566 -3.647 -7.135 1.00 93.62 169 GLN A C 1
ATOM 1342 O O . GLN A 1 169 ? -0.351 -2.750 -7.946 1.00 93.62 169 GLN A O 1
ATOM 1347 N N . ALA A 1 170 ? 0.398 -4.189 -6.384 1.00 95.50 170 ALA A N 1
ATOM 1348 C CA . ALA A 1 170 ? 1.804 -3.810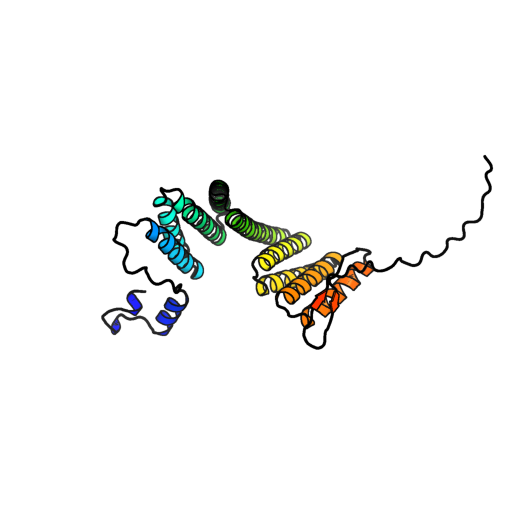 -6.497 1.00 95.50 170 ALA A CA 1
ATOM 1349 C C . ALA A 1 170 ? 2.362 -4.105 -7.899 1.00 95.50 170 ALA A C 1
ATOM 1351 O O . ALA A 1 170 ? 2.964 -3.225 -8.504 1.00 95.50 170 ALA A O 1
ATOM 1352 N N . GLU A 1 171 ? 2.085 -5.293 -8.442 1.00 95.94 171 GLU A N 1
ATOM 1353 C CA . GLU A 1 171 ? 2.428 -5.692 -9.811 1.00 95.94 171 GLU A CA 1
ATOM 1354 C C . GLU A 1 171 ? 1.896 -4.680 -10.832 1.00 95.94 171 GLU A C 1
ATOM 1356 O O . GLU A 1 171 ? 2.671 -4.098 -11.584 1.00 95.94 171 GLU A O 1
ATOM 1361 N N . SER A 1 172 ? 0.597 -4.365 -10.787 1.00 97.25 172 SER A N 1
ATOM 1362 C CA . SER A 1 172 ? -0.006 -3.369 -11.683 1.00 97.25 172 SER A CA 1
ATOM 1363 C C . SER A 1 172 ? 0.646 -1.983 -11.573 1.00 97.25 172 SER A C 1
ATOM 1365 O O . SER A 1 172 ? 0.859 -1.313 -12.586 1.00 97.25 172 SER A O 1
ATOM 1367 N N . LEU A 1 173 ? 0.987 -1.542 -10.357 1.00 97.62 173 LEU A N 1
ATOM 1368 C CA . LEU A 1 173 ? 1.635 -0.250 -10.119 1.00 97.62 173 LEU A CA 1
ATOM 1369 C C . LEU A 1 173 ? 3.071 -0.213 -10.655 1.00 97.62 173 LEU A C 1
ATOM 1371 O O . LEU A 1 173 ? 3.452 0.783 -11.270 1.00 97.62 173 LEU A O 1
ATOM 1375 N N . TYR A 1 174 ? 3.845 -1.284 -10.468 1.00 97.81 174 TYR A N 1
ATOM 1376 C CA . TYR A 1 174 ? 5.205 -1.379 -10.999 1.00 97.81 174 TYR A CA 1
ATOM 1377 C C . TYR A 1 174 ? 5.236 -1.555 -12.519 1.00 97.81 174 TYR A C 1
ATOM 1379 O O . TYR A 1 174 ? 6.116 -1.006 -13.174 1.00 97.81 174 TYR A O 1
ATOM 1387 N N . THR A 1 175 ? 4.257 -2.241 -13.111 1.00 97.75 175 THR A N 1
ATOM 1388 C CA . THR A 1 175 ? 4.122 -2.310 -14.574 1.00 97.75 175 THR A CA 1
ATOM 1389 C C . THR A 1 175 ? 3.847 -0.926 -15.160 1.00 97.75 175 THR A C 1
ATOM 1391 O O . THR A 1 175 ? 4.523 -0.504 -16.094 1.00 97.75 175 THR A O 1
ATOM 1394 N N . ARG A 1 176 ? 2.941 -0.149 -14.551 1.00 97.44 176 ARG A N 1
ATOM 1395 C CA . ARG A 1 176 ? 2.691 1.242 -14.971 1.00 97.44 176 ARG A CA 1
ATOM 1396 C C . ARG A 1 176 ? 3.899 2.152 -14.759 1.00 97.44 176 ARG A C 1
ATOM 1398 O O . ARG A 1 176 ? 4.136 3.052 -15.562 1.00 97.44 176 ARG A O 1
ATOM 1405 N N . SER A 1 177 ? 4.668 1.962 -13.683 1.00 97.56 177 SER A N 1
ATOM 1406 C CA . SER A 1 177 ? 5.898 2.737 -13.499 1.00 97.56 177 SER A CA 1
ATOM 1407 C C . SER A 1 177 ? 6.944 2.361 -14.554 1.00 97.56 177 SER A C 1
ATOM 1409 O O . SER A 1 177 ? 7.583 3.258 -15.103 1.00 97.56 177 SER A O 1
ATOM 1411 N N . LEU A 1 178 ? 7.052 1.079 -14.919 1.00 97.75 178 LEU A N 1
ATOM 1412 C CA . LEU A 1 178 ? 7.904 0.623 -16.015 1.00 97.75 178 LEU A CA 1
ATOM 1413 C C . LEU A 1 178 ? 7.517 1.308 -17.333 1.00 97.75 178 LEU A C 1
ATOM 1415 O O . LEU A 1 178 ? 8.383 1.925 -17.946 1.00 97.75 178 LEU A O 1
ATOM 1419 N N . GLU A 1 179 ? 6.233 1.310 -17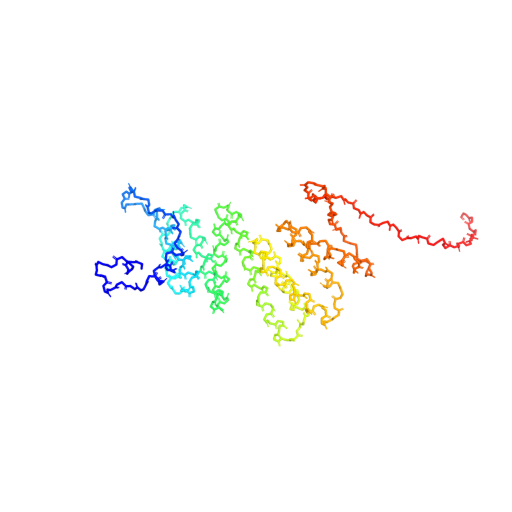.706 1.00 97.50 179 GLU A N 1
ATOM 1420 C CA . GLU A 1 179 ? 5.720 1.998 -18.905 1.00 97.50 179 GLU A CA 1
ATOM 1421 C C . GLU A 1 179 ? 6.127 3.479 -18.952 1.00 97.50 179 GLU A C 1
ATOM 1423 O O . GLU A 1 179 ? 6.634 3.960 -19.968 1.00 97.50 179 GLU A O 1
ATOM 1428 N N . ILE A 1 180 ? 5.957 4.207 -17.840 1.00 97.19 180 ILE A N 1
ATOM 1429 C CA . ILE A 1 180 ? 6.370 5.613 -17.758 1.00 97.19 180 ILE A CA 1
ATOM 1430 C C . ILE A 1 180 ? 7.884 5.738 -17.927 1.00 97.19 180 ILE A C 1
ATOM 1432 O O . ILE A 1 180 ? 8.324 6.548 -18.737 1.00 97.19 180 ILE A O 1
ATOM 1436 N N . SER A 1 181 ? 8.672 4.939 -17.200 1.00 97.06 181 SER A N 1
ATOM 1437 C CA . SER A 1 181 ? 10.139 4.992 -17.253 1.00 97.06 181 SER A CA 1
ATOM 1438 C C . SER A 1 181 ? 10.712 4.611 -18.619 1.00 97.06 181 SER A C 1
ATOM 1440 O O . SER A 1 181 ? 11.761 5.121 -19.002 1.00 97.06 181 SER A O 1
ATOM 1442 N N . THR A 1 182 ? 10.023 3.753 -19.374 1.00 97.00 182 THR A N 1
ATOM 1443 C CA . THR A 1 182 ? 10.350 3.452 -20.768 1.00 97.00 182 THR A CA 1
ATOM 1444 C C . THR A 1 182 ? 10.034 4.638 -21.668 1.00 97.00 182 THR A C 1
ATOM 1446 O O . THR A 1 182 ? 10.885 5.033 -22.450 1.00 97.00 182 THR A O 1
ATOM 1449 N N . ARG A 1 183 ? 8.859 5.262 -21.526 1.00 96.88 183 ARG A N 1
ATOM 1450 C CA . ARG A 1 183 ? 8.459 6.413 -22.352 1.00 96.88 183 ARG A CA 1
ATOM 1451 C C . ARG A 1 183 ? 9.376 7.632 -22.199 1.00 96.88 183 ARG A C 1
ATOM 1453 O O . ARG A 1 183 ? 9.526 8.381 -23.155 1.00 96.88 183 ARG A O 1
ATOM 1460 N N . ILE A 1 184 ? 9.939 7.851 -21.010 1.00 96.12 184 ILE A N 1
ATOM 1461 C CA . ILE A 1 184 ? 10.850 8.978 -20.733 1.00 96.12 184 ILE A CA 1
ATOM 1462 C C . ILE A 1 184 ? 12.337 8.597 -20.812 1.00 96.12 184 ILE A C 1
ATOM 1464 O O . ILE A 1 184 ? 13.174 9.353 -20.328 1.00 96.12 184 ILE A O 1
ATOM 1468 N N . ASP A 1 185 ? 12.665 7.405 -21.324 1.00 96.12 185 ASP A N 1
ATOM 1469 C CA . ASP A 1 185 ? 14.034 6.870 -21.395 1.00 96.12 185 ASP A CA 1
ATOM 1470 C C . ASP A 1 185 ? 14.800 6.889 -20.056 1.00 96.12 185 ASP A C 1
ATOM 1472 O O . ASP A 1 185 ? 16.029 6.968 -19.990 1.00 96.12 185 ASP A O 1
ATOM 1476 N N . TYR A 1 186 ? 14.079 6.750 -18.941 1.00 95.81 186 TYR A N 1
ATOM 1477 C CA . TYR A 1 186 ? 14.667 6.696 -17.607 1.00 95.81 186 TYR A CA 1
ATOM 1478 C C . TYR A 1 186 ? 15.182 5.287 -17.289 1.00 95.81 186 TYR A C 1
ATOM 1480 O O . TYR A 1 186 ? 14.537 4.487 -16.607 1.00 95.81 186 TYR A O 1
ATOM 1488 N N . VAL A 1 187 ? 16.385 4.990 -17.783 1.00 94.31 187 VAL A N 1
ATOM 1489 C CA . VAL A 1 187 ? 17.024 3.662 -17.741 1.00 94.31 187 VAL A CA 1
ATOM 1490 C C . VAL A 1 187 ? 17.138 3.087 -16.320 1.00 94.31 187 VAL A C 1
ATOM 1492 O O . VAL A 1 187 ? 16.798 1.925 -16.097 1.00 94.31 187 VAL A O 1
ATOM 1495 N N . GLN A 1 188 ? 17.557 3.894 -15.340 1.00 93.25 188 GLN A N 1
ATOM 1496 C CA . GLN A 1 188 ? 17.625 3.470 -13.932 1.00 93.25 188 GLN A CA 1
ATOM 1497 C C . GLN A 1 188 ? 16.233 3.104 -13.386 1.00 93.25 188 GLN A C 1
ATOM 1499 O O . GLN A 1 188 ? 16.093 2.143 -12.630 1.00 93.25 188 GLN A O 1
ATOM 1504 N N . GLY A 1 189 ? 15.188 3.838 -13.782 1.00 93.12 189 GLY A N 1
ATOM 1505 C CA . GLY A 1 189 ? 13.812 3.547 -13.377 1.00 93.12 189 GLY A CA 1
ATOM 1506 C C . GLY A 1 189 ? 13.271 2.258 -13.969 1.00 93.12 189 GLY A C 1
ATOM 1507 O O . GLY A 1 189 ? 12.594 1.508 -13.271 1.00 93.12 189 GLY A O 1
ATOM 1508 N N . GLN A 1 190 ? 13.636 1.952 -15.214 1.00 96.56 190 GLN A N 1
ATOM 1509 C CA . GLN A 1 190 ? 13.281 0.681 -15.841 1.00 96.56 190 GLN A CA 1
ATOM 1510 C C . GLN A 1 190 ? 13.881 -0.497 -15.063 1.00 96.56 190 GLN A C 1
ATOM 1512 O O . GLN A 1 190 ? 13.184 -1.470 -14.778 1.00 96.56 190 GLN A O 1
ATOM 1517 N N . ALA A 1 191 ? 15.153 -0.397 -14.659 1.00 94.62 191 ALA A N 1
ATOM 1518 C CA . ALA A 1 191 ? 15.802 -1.417 -13.834 1.00 94.62 191 ALA A CA 1
ATOM 1519 C C . ALA A 1 191 ? 15.130 -1.562 -12.460 1.00 94.62 191 ALA A C 1
ATOM 1521 O O . ALA A 1 191 ? 14.821 -2.677 -12.041 1.00 94.62 191 ALA A O 1
ATOM 1522 N N . ASN A 1 192 ? 14.832 -0.437 -11.801 1.00 94.00 192 ASN A N 1
ATOM 1523 C CA . ASN A 1 192 ? 14.146 -0.405 -10.508 1.00 94.00 192 ASN A CA 1
ATOM 1524 C C . ASN A 1 192 ? 12.751 -1.049 -10.582 1.00 94.00 192 ASN A C 1
ATOM 1526 O O . ASN A 1 192 ? 12.402 -1.861 -9.726 1.00 94.00 192 ASN A O 1
ATOM 1530 N N . ALA A 1 193 ? 11.948 -0.712 -11.595 1.00 95.88 193 ALA A N 1
ATOM 1531 C CA . ALA A 1 193 ? 10.609 -1.268 -11.764 1.00 95.88 193 ALA A CA 1
ATOM 1532 C C . ALA A 1 193 ? 10.653 -2.783 -12.026 1.00 95.88 193 ALA A C 1
ATOM 1534 O O . ALA A 1 193 ? 9.914 -3.535 -11.392 1.00 95.88 193 ALA A O 1
ATOM 1535 N N . LYS A 1 194 ? 11.581 -3.252 -12.876 1.00 96.06 194 LYS A N 1
ATOM 1536 C CA . LYS A 1 194 ? 11.800 -4.688 -13.126 1.00 96.06 194 LYS A CA 1
ATOM 1537 C C . LYS A 1 194 ? 12.268 -5.431 -11.874 1.00 96.06 194 LYS A C 1
ATOM 1539 O O . LYS A 1 194 ? 11.730 -6.487 -11.560 1.00 96.06 194 LYS A O 1
ATOM 1544 N N . TYR A 1 195 ? 13.213 -4.867 -11.121 1.00 93.69 195 TYR A N 1
ATOM 1545 C CA . TYR A 1 195 ? 13.665 -5.443 -9.851 1.00 93.69 195 TYR A CA 1
ATOM 1546 C C . TYR A 1 195 ? 12.495 -5.630 -8.871 1.00 93.69 195 TYR A C 1
ATOM 1548 O O . TYR A 1 195 ? 12.332 -6.703 -8.291 1.00 93.69 195 TYR A O 1
ATOM 1556 N N . ARG A 1 196 ? 11.634 -4.615 -8.734 1.00 94.44 196 ARG A N 1
ATOM 1557 C CA . ARG A 1 196 ? 10.469 -4.662 -7.838 1.00 94.44 196 ARG A CA 1
ATOM 1558 C C . ARG A 1 196 ? 9.383 -5.631 -8.314 1.00 94.44 196 ARG A C 1
ATOM 1560 O O . ARG A 1 196 ? 8.795 -6.323 -7.487 1.00 94.44 196 ARG A O 1
ATOM 1567 N N . LEU A 1 197 ? 9.151 -5.750 -9.625 1.00 96.06 197 LEU A N 1
ATOM 1568 C CA . LEU A 1 197 ? 8.283 -6.793 -10.194 1.00 96.06 197 LEU A CA 1
ATOM 1569 C C . LEU A 1 197 ? 8.797 -8.195 -9.846 1.00 96.06 197 LEU A C 1
ATOM 1571 O O . LEU A 1 197 ? 8.030 -9.036 -9.377 1.00 96.06 197 LEU A O 1
ATOM 1575 N N . ALA A 1 198 ? 10.103 -8.428 -9.987 1.00 93.06 198 ALA A N 1
ATOM 1576 C CA . ALA A 1 198 ? 10.721 -9.694 -9.608 1.00 93.06 198 ALA A CA 1
ATOM 1577 C C . ALA A 1 198 ? 10.535 -10.007 -8.110 1.00 93.06 198 ALA A C 1
ATOM 1579 O O . ALA A 1 198 ? 10.221 -11.142 -7.748 1.00 93.06 198 ALA A O 1
ATOM 1580 N N . GLU A 1 199 ? 10.659 -9.005 -7.231 1.00 90.94 199 GLU A N 1
ATOM 1581 C CA . GLU A 1 199 ? 10.382 -9.168 -5.798 1.00 90.94 199 GLU A CA 1
ATOM 1582 C C . GLU A 1 199 ? 8.924 -9.551 -5.519 1.00 90.94 199 GLU A C 1
ATOM 1584 O O . GLU A 1 199 ? 8.675 -10.399 -4.658 1.00 90.94 199 GLU A O 1
ATOM 1589 N N . VAL A 1 200 ? 7.958 -8.974 -6.243 1.00 92.50 200 VAL A N 1
ATOM 1590 C CA . VAL A 1 200 ? 6.537 -9.337 -6.110 1.00 92.50 200 VAL A CA 1
ATOM 1591 C C . VAL A 1 200 ? 6.313 -10.802 -6.486 1.00 92.50 200 VAL A C 1
ATOM 1593 O O . VAL A 1 200 ? 5.718 -11.537 -5.694 1.00 92.50 200 VAL A O 1
ATOM 1596 N N . TYR A 1 201 ? 6.851 -11.257 -7.621 1.00 91.12 201 TYR A N 1
ATOM 1597 C CA . TYR A 1 201 ? 6.749 -12.660 -8.035 1.00 91.12 201 TYR A CA 1
ATOM 1598 C C . TYR A 1 201 ? 7.445 -13.611 -7.054 1.00 91.12 201 TYR A C 1
ATOM 1600 O O . TYR A 1 201 ? 6.904 -14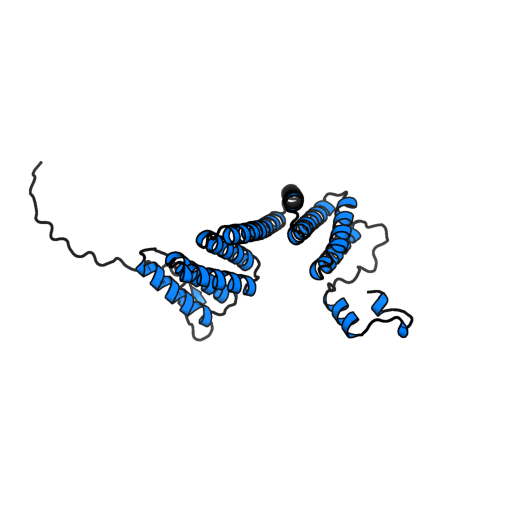.668 -6.725 1.00 91.12 201 TYR A O 1
ATOM 1608 N N . CYS A 1 202 ? 8.598 -13.226 -6.502 1.00 87.00 202 CYS A N 1
ATOM 1609 C CA . CYS A 1 202 ? 9.263 -13.992 -5.446 1.00 87.00 202 CYS A CA 1
ATOM 1610 C C . CYS A 1 202 ? 8.403 -14.129 -4.186 1.00 87.00 202 CYS A C 1
ATOM 1612 O O . CYS A 1 202 ? 8.329 -15.222 -3.623 1.00 87.00 202 CYS A O 1
ATOM 1614 N N . ARG A 1 203 ? 7.726 -13.058 -3.750 1.00 86.19 203 ARG A N 1
ATOM 1615 C CA . ARG A 1 203 ? 6.804 -13.104 -2.598 1.00 86.19 203 ARG A CA 1
ATOM 1616 C C . ARG A 1 203 ? 5.579 -13.987 -2.856 1.00 86.19 203 ARG A C 1
ATOM 1618 O O . ARG A 1 203 ? 5.018 -14.519 -1.906 1.00 86.19 203 ARG A O 1
ATOM 1625 N N . GLN A 1 204 ? 5.202 -14.177 -4.119 1.00 86.94 204 GLN A N 1
ATOM 1626 C CA . GLN A 1 204 ? 4.157 -15.112 -4.552 1.00 86.94 204 GLN A CA 1
ATOM 1627 C C . GLN A 1 204 ? 4.681 -16.536 -4.830 1.00 86.94 204 GLN A C 1
ATOM 1629 O O . GLN A 1 204 ? 3.934 -17.365 -5.345 1.00 86.94 204 GLN A O 1
ATOM 1634 N N . SER A 1 205 ? 5.956 -16.826 -4.540 1.00 87.00 205 SER A N 1
ATOM 1635 C CA . SER A 1 205 ? 6.625 -18.101 -4.860 1.00 87.00 205 SER A CA 1
ATOM 1636 C C . SER A 1 205 ? 6.686 -18.442 -6.360 1.00 87.00 205 SER A C 1
ATOM 1638 O O . SER A 1 205 ? 6.980 -19.576 -6.738 1.00 87.00 205 SER A O 1
ATOM 1640 N N . GLN A 1 206 ? 6.473 -17.459 -7.237 1.00 87.62 206 GLN A N 1
ATOM 1641 C CA . GLN A 1 206 ? 6.532 -17.601 -8.694 1.00 87.62 206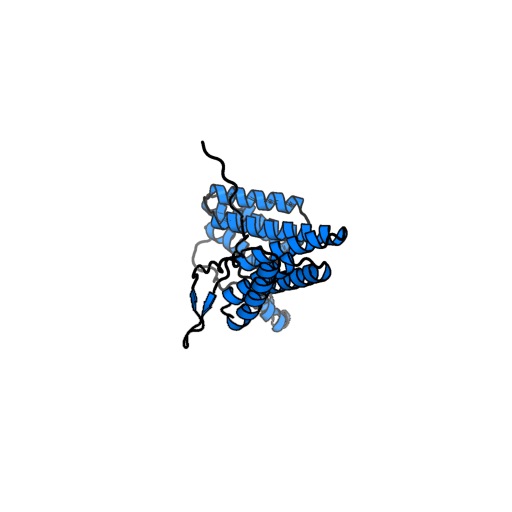 GLN A CA 1
ATOM 1642 C C . GLN A 1 206 ? 7.951 -17.325 -9.210 1.00 87.62 206 GLN A C 1
ATOM 1644 O O . GLN A 1 206 ? 8.201 -16.401 -9.981 1.00 87.62 206 GLN A O 1
ATOM 1649 N N . HIS A 1 207 ? 8.918 -18.126 -8.766 1.00 83.00 207 HIS A N 1
ATOM 1650 C CA . HIS A 1 207 ? 10.338 -17.885 -9.057 1.00 83.00 207 HIS A CA 1
ATOM 1651 C C . HIS A 1 207 ? 10.679 -17.953 -10.553 1.00 83.00 207 HIS A C 1
ATOM 1653 O O . HIS A 1 207 ? 11.530 -17.208 -11.023 1.00 83.00 207 HIS A O 1
ATOM 1659 N N . THR A 1 208 ? 9.982 -18.796 -11.318 1.00 86.19 208 THR A N 1
ATOM 1660 C CA . THR A 1 208 ? 10.135 -18.875 -12.780 1.00 86.19 208 THR A CA 1
ATOM 1661 C C . THR A 1 208 ? 9.741 -17.578 -13.484 1.00 86.19 208 THR A C 1
ATOM 1663 O O . THR A 1 208 ? 10.348 -17.236 -14.494 1.00 86.19 208 THR A O 1
ATOM 1666 N N . MET A 1 209 ? 8.771 -16.842 -12.932 1.00 87.56 209 MET A N 1
ATOM 1667 C CA . MET A 1 209 ? 8.356 -15.533 -13.438 1.00 87.56 209 MET A CA 1
ATOM 1668 C C . MET A 1 209 ? 9.302 -14.420 -12.977 1.00 87.56 209 MET A C 1
ATOM 1670 O O . MET A 1 209 ? 9.539 -13.488 -13.732 1.00 87.56 209 MET A O 1
ATOM 1674 N N . ALA A 1 210 ? 9.885 -14.518 -11.777 1.00 88.25 210 ALA A N 1
ATOM 1675 C CA . ALA A 1 210 ? 10.811 -13.514 -11.237 1.00 88.25 210 ALA A CA 1
ATOM 1676 C C . ALA A 1 210 ? 12.176 -13.475 -11.955 1.00 88.25 210 ALA A C 1
ATOM 1678 O O . ALA A 1 210 ? 12.766 -12.406 -12.127 1.00 88.25 210 ALA A O 1
ATOM 1679 N N . ASP A 1 211 ? 12.683 -14.639 -12.366 1.00 87.19 211 ASP A N 1
ATOM 1680 C CA . ASP A 1 211 ? 13.992 -14.817 -13.006 1.00 87.19 211 ASP A CA 1
ATOM 1681 C C . ASP A 1 211 ? 14.287 -13.873 -14.188 1.00 87.19 211 ASP A C 1
ATOM 1683 O O . ASP A 1 211 ? 15.336 -13.216 -14.160 1.00 87.19 211 ASP A O 1
ATOM 1687 N N . PRO A 1 212 ? 13.430 -13.777 -15.228 1.00 91.06 212 PRO A N 1
ATOM 1688 C CA . PRO A 1 212 ? 13.682 -12.882 -16.358 1.00 91.06 212 PRO A CA 1
ATOM 1689 C C . PRO A 1 212 ? 13.779 -11.417 -15.919 1.00 91.06 212 PRO A C 1
ATOM 1691 O O . PRO A 1 212 ? 14.722 -10.726 -16.302 1.00 91.06 212 PRO A O 1
ATOM 1694 N N . PHE A 1 213 ? 12.899 -10.967 -15.019 1.00 92.25 213 PHE A N 1
ATOM 1695 C CA . PHE A 1 213 ? 12.924 -9.594 -14.515 1.00 92.25 213 PHE A CA 1
ATOM 1696 C C . PHE A 1 213 ? 14.211 -9.266 -13.747 1.00 92.25 213 PHE A C 1
ATOM 1698 O O . PHE A 1 213 ? 14.778 -8.187 -13.935 1.00 92.25 213 PHE A O 1
ATOM 1705 N N . TYR A 1 214 ? 14.722 -10.187 -12.920 1.00 89.50 214 TYR A N 1
ATOM 1706 C CA . TYR A 1 214 ? 16.009 -9.981 -12.249 1.00 89.50 214 TYR A CA 1
ATOM 1707 C C . TYR A 1 214 ? 17.192 -9.960 -13.218 1.00 89.50 214 TYR A C 1
ATOM 1709 O O . TYR A 1 214 ? 18.125 -9.184 -12.999 1.00 89.50 214 TYR A O 1
ATOM 1717 N N . LYS A 1 215 ? 17.183 -10.795 -14.266 1.00 90.31 215 LYS A N 1
ATOM 1718 C CA . LYS A 1 215 ? 18.238 -10.794 -15.293 1.00 90.31 215 LYS A CA 1
ATOM 1719 C C . LYS A 1 215 ? 18.275 -9.461 -16.029 1.00 90.31 215 LYS A C 1
ATOM 1721 O O . LYS A 1 215 ? 19.316 -8.811 -16.042 1.00 90.31 215 LYS A O 1
ATOM 1726 N N . GLU A 1 216 ? 17.128 -9.009 -16.524 1.00 93.06 216 GLU A N 1
ATOM 1727 C CA . GLU A 1 216 ? 17.022 -7.740 -17.243 1.00 93.06 216 GLU A CA 1
ATOM 1728 C C . GLU A 1 216 ? 17.401 -6.542 -16.361 1.00 93.06 216 GLU A C 1
ATOM 1730 O O . GLU A 1 216 ? 18.150 -5.666 -16.789 1.00 93.06 216 GLU A O 1
ATOM 1735 N N . ALA A 1 217 ? 16.930 -6.496 -15.110 1.00 92.75 217 ALA A N 1
ATOM 1736 C CA . ALA A 1 217 ? 17.308 -5.430 -14.183 1.00 92.75 217 ALA A CA 1
ATOM 1737 C C . ALA A 1 217 ? 18.827 -5.411 -13.941 1.00 92.75 217 ALA A C 1
ATOM 1739 O O . ALA A 1 217 ? 19.443 -4.346 -13.959 1.00 92.75 217 ALA A O 1
ATOM 1740 N N . ARG A 1 218 ? 19.449 -6.584 -13.766 1.00 90.88 218 ARG A N 1
ATOM 1741 C CA . ARG A 1 218 ? 20.897 -6.709 -13.551 1.00 90.88 218 ARG A CA 1
ATOM 1742 C C . ARG A 1 218 ? 21.705 -6.231 -14.749 1.00 90.88 218 ARG A C 1
ATOM 1744 O O . ARG A 1 218 ? 22.682 -5.514 -14.559 1.00 90.88 218 ARG A O 1
ATOM 1751 N N . GLU A 1 219 ? 21.304 -6.608 -15.957 1.00 91.25 219 GLU A N 1
ATOM 1752 C CA . GLU A 1 219 ? 21.947 -6.158 -17.195 1.00 91.25 219 GLU A CA 1
ATOM 1753 C C . GLU A 1 219 ? 21.883 -4.635 -17.333 1.00 91.25 219 GLU A C 1
ATOM 1755 O O . GLU A 1 219 ? 22.883 -3.995 -17.669 1.00 91.25 219 GLU A O 1
ATOM 1760 N N . ILE A 1 220 ? 20.733 -4.036 -17.006 1.00 92.00 220 ILE A N 1
ATOM 1761 C CA . ILE A 1 220 ? 20.577 -2.584 -17.051 1.00 92.00 220 ILE A CA 1
ATOM 1762 C C . ILE A 1 220 ? 21.484 -1.903 -16.021 1.00 92.00 220 ILE A C 1
ATOM 1764 O O . ILE A 1 220 ? 22.207 -0.985 -16.405 1.00 92.00 220 ILE A O 1
ATOM 1768 N N . TYR A 1 221 ? 21.492 -2.348 -14.757 1.00 90.81 221 TYR A N 1
ATOM 1769 C CA . TYR A 1 221 ? 22.366 -1.754 -13.737 1.00 90.81 221 TYR A CA 1
ATOM 1770 C C . TYR A 1 221 ? 23.852 -1.924 -14.059 1.00 90.81 221 TYR A C 1
ATOM 1772 O O . TYR A 1 221 ? 24.625 -0.988 -13.863 1.00 90.81 221 TYR A O 1
ATOM 1780 N N . ALA A 1 222 ? 24.248 -3.075 -14.612 1.00 89.38 222 ALA A N 1
ATOM 1781 C CA . ALA A 1 222 ? 25.621 -3.309 -15.050 1.00 89.38 222 ALA A CA 1
ATOM 1782 C C . ALA A 1 222 ? 26.036 -2.320 -16.149 1.00 89.38 222 ALA A C 1
ATOM 1784 O O . ALA A 1 222 ? 27.121 -1.746 -16.083 1.00 89.38 222 ALA A O 1
ATOM 1785 N N . ARG A 1 223 ? 25.154 -2.063 -17.124 1.00 90.94 223 ARG A N 1
ATOM 1786 C CA . ARG A 1 223 ? 25.402 -1.109 -18.216 1.00 90.94 223 ARG A CA 1
ATOM 1787 C C . ARG A 1 223 ? 25.570 0.333 -17.731 1.00 90.94 223 ARG A C 1
ATOM 1789 O O . ARG A 1 223 ? 26.345 1.074 -18.322 1.00 90.94 223 ARG A O 1
ATOM 1796 N N . ILE A 1 224 ? 24.853 0.732 -16.683 1.00 91.56 224 ILE A N 1
ATOM 1797 C CA . ILE A 1 224 ? 24.905 2.095 -16.118 1.00 91.56 224 ILE A CA 1
ATOM 1798 C C . ILE A 1 224 ? 25.855 2.220 -14.916 1.00 91.56 224 ILE A C 1
ATOM 1800 O O . ILE A 1 224 ? 25.890 3.263 -14.272 1.00 91.56 224 ILE A O 1
ATOM 1804 N N . GLY A 1 225 ? 26.626 1.172 -14.607 1.00 87.56 225 GLY A N 1
ATOM 1805 C CA . GLY A 1 225 ? 27.644 1.191 -13.553 1.00 87.56 225 GLY A CA 1
ATOM 1806 C C . GLY A 1 225 ? 27.096 1.239 -12.123 1.00 87.56 225 GLY A C 1
ATOM 1807 O O . GLY A 1 225 ? 27.840 1.552 -11.196 1.00 87.56 225 GLY A O 1
ATOM 1808 N N . VAL A 1 226 ? 25.815 0.926 -11.915 1.00 81.88 226 VAL A N 1
ATOM 1809 C CA . VAL A 1 226 ? 25.203 0.895 -10.581 1.00 81.88 226 VAL A CA 1
ATOM 1810 C C . VAL A 1 226 ? 25.352 -0.506 -9.996 1.00 81.88 226 VAL A C 1
ATOM 1812 O O . VAL A 1 226 ? 24.925 -1.493 -10.590 1.00 81.88 226 VAL A O 1
ATOM 1815 N N . GLN A 1 227 ? 25.948 -0.612 -8.808 1.00 75.19 227 GLN A N 1
ATOM 1816 C CA . GLN A 1 227 ? 26.064 -1.893 -8.115 1.00 75.19 227 GLN A CA 1
ATOM 1817 C C . GLN A 1 227 ? 24.854 -2.135 -7.218 1.00 75.19 227 GLN A C 1
ATOM 1819 O O . GLN A 1 227 ? 24.648 -1.429 -6.233 1.00 75.19 227 GLN A O 1
ATOM 1824 N N . ILE A 1 228 ? 24.072 -3.163 -7.546 1.00 70.75 228 ILE A N 1
ATOM 1825 C CA . ILE A 1 228 ? 22.972 -3.651 -6.711 1.00 70.75 228 ILE A CA 1
ATOM 1826 C C . ILE A 1 228 ? 23.189 -5.131 -6.421 1.00 70.75 228 ILE A C 1
ATOM 1828 O O . ILE A 1 228 ? 23.556 -5.909 -7.304 1.00 70.75 228 ILE A O 1
ATOM 1832 N N . VAL A 1 229 ? 22.947 -5.528 -5.171 1.00 72.19 229 VAL A N 1
ATOM 1833 C CA . VAL A 1 229 ? 22.959 -6.935 -4.773 1.00 72.19 229 VAL A CA 1
ATOM 1834 C C . VAL A 1 229 ? 21.653 -7.576 -5.223 1.00 72.19 229 VAL A C 1
ATOM 1836 O O . VAL A 1 229 ? 20.578 -7.234 -4.741 1.00 72.19 229 VAL A O 1
ATOM 1839 N N . PHE A 1 230 ? 21.754 -8.529 -6.143 1.00 70.56 230 PHE A N 1
ATOM 1840 C CA . PHE A 1 230 ? 20.612 -9.306 -6.603 1.00 70.56 230 PHE A CA 1
ATOM 1841 C C . PHE A 1 230 ? 20.497 -10.629 -5.843 1.00 70.56 230 PHE A C 1
ATOM 1843 O O . PHE A 1 230 ? 21.514 -11.309 -5.671 1.00 70.56 230 PHE A O 1
ATOM 1850 N N . PRO A 1 231 ? 19.282 -11.069 -5.470 1.00 66.81 231 PRO A N 1
ATOM 1851 C CA . PRO A 1 231 ? 19.089 -12.430 -4.995 1.00 66.81 231 PRO A CA 1
ATOM 1852 C C . PRO A 1 231 ? 19.440 -13.425 -6.110 1.00 66.81 231 PRO A C 1
ATOM 1854 O O . PRO A 1 231 ? 19.121 -13.223 -7.287 1.00 66.81 231 PRO A O 1
ATOM 1857 N N . ARG A 1 232 ? 20.122 -14.517 -5.748 1.00 65.06 232 ARG A N 1
ATOM 1858 C CA . ARG A 1 232 ? 20.393 -15.621 -6.670 1.00 65.06 232 ARG A CA 1
ATOM 1859 C C . ARG A 1 232 ? 19.277 -16.646 -6.525 1.00 65.06 232 ARG A C 1
ATOM 1861 O O . ARG A 1 232 ? 19.160 -17.304 -5.491 1.00 65.06 232 ARG A O 1
ATOM 1868 N N . ILE A 1 233 ? 18.460 -16.779 -7.563 1.00 63.03 233 ILE A N 1
ATOM 1869 C CA . ILE A 1 233 ? 17.470 -17.849 -7.635 1.00 63.03 233 ILE A CA 1
ATOM 1870 C C . ILE A 1 233 ? 18.213 -19.114 -8.065 1.00 63.03 233 ILE A C 1
ATOM 1872 O O . ILE A 1 233 ? 18.907 -19.135 -9.082 1.00 63.03 233 ILE A O 1
ATOM 1876 N N . SER A 1 234 ? 18.153 -20.144 -7.221 1.00 60.31 234 SER A N 1
ATOM 1877 C CA . SER A 1 234 ? 18.779 -21.438 -7.482 1.00 60.31 234 SER A CA 1
ATOM 1878 C C . SER A 1 234 ? 17.706 -22.508 -7.622 1.00 60.31 234 SER A C 1
ATOM 1880 O O . SER A 1 234 ? 16.848 -22.671 -6.750 1.00 60.31 234 SER A O 1
ATOM 1882 N N . TYR A 1 235 ? 17.752 -23.234 -8.736 1.00 56.22 235 TYR A N 1
ATOM 1883 C CA . TYR A 1 235 ? 16.841 -24.336 -9.012 1.00 56.22 235 TYR A CA 1
ATOM 1884 C C . TYR A 1 235 ? 17.406 -25.617 -8.388 1.00 56.22 235 TYR A C 1
ATOM 1886 O O . TYR A 1 235 ? 18.403 -26.160 -8.857 1.00 56.22 235 TYR A O 1
ATOM 1894 N N . SER A 1 236 ? 16.785 -26.094 -7.308 1.00 49.38 236 SER A N 1
ATOM 1895 C CA . SER A 1 236 ? 16.982 -27.454 -6.793 1.00 49.38 236 SER A CA 1
ATOM 1896 C C . SER A 1 236 ? 15.850 -28.334 -7.316 1.00 49.38 236 SER A C 1
ATOM 1898 O O . SER A 1 236 ? 14.696 -27.905 -7.317 1.00 49.38 236 SER A O 1
ATOM 1900 N N . ALA A 1 237 ? 16.165 -29.571 -7.713 1.00 49.25 237 ALA A N 1
ATOM 1901 C CA . ALA A 1 237 ? 15.255 -30.525 -8.358 1.00 49.25 237 ALA A CA 1
ATOM 1902 C C . ALA A 1 237 ? 13.973 -30.875 -7.564 1.00 49.25 237 ALA A C 1
ATOM 1904 O O . ALA A 1 237 ? 13.136 -31.620 -8.065 1.00 49.25 237 ALA A O 1
ATOM 1905 N N . ARG A 1 238 ? 13.801 -30.373 -6.332 1.00 48.38 238 ARG A N 1
ATOM 1906 C CA . ARG A 1 238 ? 12.587 -30.577 -5.518 1.00 48.38 238 ARG A CA 1
ATOM 1907 C C . ARG A 1 238 ? 11.955 -29.303 -4.952 1.00 48.38 238 ARG A C 1
ATOM 1909 O O . ARG A 1 238 ? 10.827 -29.382 -4.485 1.00 48.38 238 ARG A O 1
ATOM 1916 N N . ASN A 1 239 ? 12.648 -28.159 -4.945 1.00 46.97 239 ASN A N 1
ATOM 1917 C CA . ASN A 1 239 ? 12.079 -26.882 -4.494 1.00 46.97 239 ASN A CA 1
ATOM 1918 C C . ASN A 1 239 ? 13.036 -25.722 -4.839 1.00 46.97 239 ASN A C 1
ATOM 1920 O O . ASN A 1 239 ? 14.206 -25.797 -4.444 1.00 46.97 239 ASN A O 1
ATOM 1924 N N . PRO A 1 240 ? 12.606 -24.648 -5.525 1.00 53.66 240 PRO A N 1
ATOM 1925 C CA . PRO A 1 240 ? 13.433 -23.453 -5.672 1.00 53.66 240 PRO A CA 1
ATOM 1926 C C . PRO A 1 240 ? 13.720 -22.846 -4.289 1.00 53.66 240 PRO A C 1
ATOM 1928 O O . PRO A 1 240 ? 12.805 -22.504 -3.543 1.00 53.66 240 PRO A O 1
ATOM 1931 N N . ARG A 1 241 ? 15.002 -22.726 -3.923 1.00 49.50 241 ARG A N 1
ATOM 1932 C CA . ARG A 1 241 ? 15.437 -21.984 -2.729 1.00 49.50 241 ARG A CA 1
ATOM 1933 C C . ARG A 1 241 ? 16.062 -20.670 -3.181 1.00 49.50 241 ARG A C 1
ATOM 1935 O O . ARG A 1 241 ? 16.983 -20.668 -4.004 1.00 49.50 241 ARG A O 1
ATOM 1942 N N . ILE A 1 242 ? 15.588 -19.561 -2.614 1.00 51.66 242 ILE A N 1
ATOM 1943 C CA . ILE A 1 242 ? 16.314 -18.292 -2.662 1.00 51.66 242 ILE A CA 1
ATOM 1944 C C . ILE A 1 242 ? 17.441 -18.402 -1.638 1.00 51.66 242 ILE A C 1
ATOM 1946 O O . ILE A 1 242 ? 17.185 -18.480 -0.438 1.00 51.66 242 ILE A O 1
ATOM 1950 N N . THR A 1 243 ? 18.685 -18.416 -2.111 1.00 48.38 243 THR A N 1
ATOM 1951 C CA . THR A 1 243 ? 19.851 -18.279 -1.236 1.00 48.38 243 THR A CA 1
ATOM 1952 C C . THR A 1 243 ? 20.368 -16.852 -1.379 1.00 48.38 243 THR A C 1
ATOM 1954 O O . THR A 1 243 ? 20.756 -16.437 -2.473 1.00 48.38 243 THR A O 1
ATOM 1957 N N . LEU A 1 244 ? 20.377 -16.086 -0.284 1.00 39.91 244 LEU A N 1
ATOM 1958 C CA . LEU A 1 244 ? 21.055 -14.788 -0.213 1.00 39.91 244 LEU A CA 1
ATOM 1959 C C . LEU A 1 244 ? 22.571 -15.029 -0.142 1.00 39.91 244 LEU A C 1
ATOM 1961 O O . LEU A 1 244 ? 23.173 -14.947 0.921 1.00 39.91 244 LEU A O 1
ATOM 1965 N N . SER A 1 245 ? 23.198 -15.398 -1.258 1.00 39.56 245 SER A N 1
ATOM 1966 C CA . SER A 1 245 ? 24.660 -15.459 -1.342 1.00 39.56 245 SER A CA 1
ATOM 1967 C C . SER A 1 245 ? 25.182 -14.160 -1.949 1.00 39.56 245 SER A C 1
ATOM 1969 O O . SER A 1 245 ? 24.844 -13.849 -3.094 1.00 39.56 245 SER A O 1
ATOM 1971 N N . GLN A 1 246 ? 26.004 -13.423 -1.198 1.00 40.62 246 GLN A N 1
ATOM 1972 C CA . GLN A 1 246 ? 26.722 -12.243 -1.679 1.00 40.62 246 GLN A CA 1
ATOM 1973 C C . GLN A 1 246 ? 27.563 -12.613 -2.908 1.00 40.62 246 GLN A C 1
ATOM 1975 O O . GLN A 1 246 ? 28.528 -13.366 -2.813 1.00 40.62 246 GLN A O 1
ATOM 1980 N N . GLY A 1 247 ? 27.183 -12.097 -4.072 1.00 39.88 247 GLY A N 1
ATOM 1981 C CA . GLY A 1 247 ? 28.016 -12.112 -5.265 1.00 39.88 247 GLY A CA 1
ATOM 1982 C C . GLY A 1 247 ? 28.476 -10.695 -5.548 1.00 39.88 247 GLY A C 1
ATOM 1983 O O . GLY A 1 247 ? 27.755 -9.947 -6.203 1.00 39.88 247 GLY A O 1
ATOM 1984 N N . VAL A 1 248 ? 29.657 -10.320 -5.056 1.00 35.03 248 VAL A N 1
ATOM 1985 C CA . VAL A 1 248 ? 30.389 -9.179 -5.617 1.00 35.03 248 VAL A CA 1
ATOM 1986 C C . VAL A 1 248 ? 30.767 -9.597 -7.036 1.00 35.03 248 VAL A C 1
ATOM 1988 O O . VAL A 1 248 ? 31.566 -10.516 -7.219 1.00 35.03 248 VAL A O 1
ATOM 1991 N N . PHE A 1 249 ? 30.141 -8.996 -8.048 1.00 39.69 249 PHE A N 1
ATOM 1992 C CA . PHE A 1 249 ? 30.552 -9.231 -9.428 1.00 39.69 249 PHE A CA 1
ATOM 1993 C C . PHE A 1 249 ? 31.919 -8.572 -9.647 1.00 39.69 249 PHE A C 1
ATOM 1995 O O . PHE A 1 249 ? 32.129 -7.412 -9.302 1.00 39.69 249 PHE A O 1
ATOM 2002 N N . GLY A 1 250 ? 32.860 -9.394 -10.118 1.00 32.25 250 GLY A N 1
ATOM 2003 C CA . GLY A 1 250 ? 34.299 -9.154 -10.107 1.00 32.25 250 GLY A CA 1
ATOM 2004 C C . GLY A 1 250 ? 34.759 -7.870 -10.791 1.00 32.25 250 GLY A C 1
ATOM 2005 O O . GLY A 1 250 ? 34.099 -7.334 -11.679 1.00 32.25 250 GLY A O 1
ATOM 2006 N N . ARG A 1 251 ? 35.941 -7.417 -10.351 1.00 31.23 251 ARG A N 1
ATOM 2007 C CA . ARG A 1 251 ? 36.690 -6.276 -10.886 1.00 31.23 251 ARG A CA 1
ATOM 2008 C C . ARG A 1 251 ? 36.654 -6.272 -12.415 1.00 31.23 251 ARG A C 1
ATOM 2010 O O . ARG A 1 251 ? 37.019 -7.261 -13.055 1.00 31.23 251 ARG A O 1
ATOM 2017 N N . VAL A 1 252 ? 36.267 -5.129 -12.980 1.00 35.66 252 VAL A N 1
ATOM 2018 C CA . VAL A 1 252 ? 36.660 -4.755 -14.340 1.00 35.66 252 VAL A CA 1
ATOM 2019 C C . VAL A 1 252 ? 38.176 -4.923 -14.408 1.00 35.66 252 VAL A C 1
ATOM 2021 O O . VAL A 1 252 ? 38.882 -4.492 -13.501 1.00 35.66 252 VAL A O 1
ATOM 2024 N N . ARG A 1 253 ? 38.657 -5.640 -15.427 1.00 32.84 253 ARG A N 1
ATOM 2025 C CA . ARG A 1 253 ? 40.085 -5.850 -15.665 1.00 32.84 253 ARG A CA 1
ATOM 2026 C C . ARG A 1 253 ? 40.784 -4.492 -15.649 1.00 32.84 253 ARG A C 1
ATOM 2028 O O . ARG A 1 253 ? 40.548 -3.692 -16.551 1.00 32.84 253 ARG A O 1
ATOM 2035 N N . ASP A 1 254 ? 41.648 -4.272 -14.663 1.00 33.00 254 ASP A N 1
ATOM 2036 C CA . ASP A 1 254 ? 42.677 -3.246 -14.747 1.00 33.00 254 ASP A CA 1
ATOM 2037 C C . ASP A 1 254 ? 43.493 -3.551 -16.011 1.00 33.00 254 ASP A C 1
ATOM 2039 O O . ASP A 1 254 ? 44.196 -4.562 -16.094 1.00 33.00 254 ASP A O 1
ATOM 2043 N N . GLN A 1 255 ? 43.343 -2.725 -17.048 1.00 31.19 255 GLN A N 1
ATOM 2044 C CA . GLN A 1 255 ? 44.364 -2.651 -18.083 1.00 31.19 255 GLN A CA 1
ATOM 2045 C C . GLN A 1 255 ? 45.617 -2.087 -17.405 1.00 31.19 255 GLN A C 1
ATOM 2047 O O . GLN A 1 255 ? 45.517 -1.048 -16.749 1.00 31.19 255 GLN A O 1
ATOM 2052 N N . PRO A 1 256 ? 46.790 -2.729 -17.526 1.00 30.16 256 PRO A N 1
ATOM 2053 C CA . PRO A 1 256 ? 47.999 -2.171 -16.954 1.00 30.16 256 PRO A CA 1
ATOM 2054 C C . PRO A 1 256 ? 48.345 -0.902 -17.734 1.00 30.16 256 PRO A C 1
ATOM 2056 O O . PRO A 1 256 ? 48.788 -0.958 -18.883 1.00 30.16 256 PRO A O 1
ATOM 2059 N N . VAL A 1 257 ? 48.130 0.252 -17.104 1.00 34.50 257 VAL A N 1
ATOM 2060 C CA . VAL A 1 257 ? 48.747 1.506 -17.526 1.00 34.50 257 VAL A CA 1
ATOM 2061 C C . VAL A 1 257 ? 50.253 1.291 -17.401 1.00 34.50 257 VAL A C 1
ATOM 2063 O O . VAL A 1 257 ? 50.769 1.069 -16.308 1.00 34.50 257 VAL A O 1
ATOM 2066 N N . ARG A 1 258 ? 50.965 1.300 -18.533 1.00 32.56 258 ARG A N 1
ATOM 2067 C CA . ARG A 1 258 ? 52.427 1.406 -18.545 1.00 32.56 258 ARG A CA 1
ATOM 2068 C C . ARG A 1 258 ? 52.793 2.762 -17.950 1.00 32.56 258 ARG A C 1
ATOM 2070 O O . ARG A 1 258 ? 52.775 3.763 -18.656 1.00 32.56 258 ARG A O 1
ATOM 2077 N N . THR A 1 259 ? 53.127 2.793 -16.671 1.00 32.19 259 THR A N 1
ATOM 2078 C CA . THR A 1 259 ? 53.839 3.920 -16.073 1.00 32.19 259 THR A CA 1
ATOM 2079 C C . THR A 1 259 ? 55.331 3.689 -16.285 1.00 32.19 259 THR A C 1
ATOM 2081 O O . THR A 1 259 ? 55.884 2.700 -15.801 1.00 32.19 259 THR A O 1
ATOM 2084 N N . GLN A 1 260 ? 55.964 4.559 -17.073 1.00 29.58 260 GLN A N 1
ATOM 2085 C CA . GLN A 1 260 ? 57.422 4.664 -17.103 1.00 29.58 260 GLN A CA 1
ATOM 2086 C C . GLN A 1 260 ? 57.922 5.147 -15.730 1.00 29.58 260 GLN A C 1
ATOM 2088 O O . GLN A 1 260 ? 57.200 5.897 -15.069 1.00 29.58 260 GLN A O 1
ATOM 2093 N N . PRO A 1 261 ? 59.106 4.707 -15.275 1.00 28.83 261 PRO A N 1
ATOM 2094 C CA . PRO A 1 261 ? 59.661 5.158 -14.010 1.00 28.83 261 PRO A CA 1
ATOM 2095 C C . PRO A 1 261 ? 60.260 6.555 -14.198 1.00 28.83 261 PRO A C 1
ATOM 2097 O O . PRO A 1 261 ? 61.171 6.728 -15.003 1.00 28.83 261 PRO A O 1
ATOM 2100 N N . GLU A 1 262 ? 59.752 7.539 -13.460 1.00 31.05 262 GLU A N 1
ATOM 2101 C CA . GLU A 1 262 ? 60.516 8.753 -13.181 1.00 31.05 262 GLU A CA 1
ATOM 2102 C C . GLU A 1 262 ? 61.126 8.617 -11.788 1.00 31.05 262 GLU A C 1
ATOM 2104 O O . GLU A 1 262 ? 60.428 8.526 -10.775 1.00 31.05 262 GLU A O 1
ATOM 2109 N N . ASP A 1 263 ? 62.453 8.526 -11.789 1.00 31.27 263 ASP A N 1
ATOM 2110 C CA . ASP A 1 263 ? 63.321 8.557 -10.625 1.00 31.27 263 ASP A CA 1
ATOM 2111 C C . ASP A 1 263 ? 63.218 9.912 -9.927 1.00 31.27 263 ASP A C 1
ATOM 2113 O O . ASP A 1 263 ? 63.558 10.929 -10.523 1.00 31.27 263 ASP A O 1
ATOM 2117 N N . PHE A 1 264 ? 62.878 9.918 -8.638 1.00 31.53 264 PHE A N 1
ATOM 2118 C CA . PHE A 1 264 ? 63.342 10.968 -7.735 1.00 31.53 264 PHE A CA 1
ATOM 2119 C C . PHE A 1 264 ? 63.735 10.369 -6.382 1.00 31.53 264 PHE A C 1
ATOM 2121 O O . PHE A 1 264 ? 62.917 9.875 -5.607 1.00 31.53 264 PHE A O 1
ATOM 2128 N N . THR A 1 265 ? 65.044 10.391 -6.146 1.00 33.09 265 THR A N 1
ATOM 2129 C CA . THR A 1 265 ? 65.737 10.162 -4.877 1.00 33.09 265 THR A CA 1
ATOM 2130 C C . THR A 1 265 ? 65.479 11.296 -3.880 1.00 33.09 265 THR A C 1
ATOM 2132 O O . THR A 1 265 ? 65.642 12.449 -4.263 1.00 33.09 265 THR A O 1
ATOM 2135 N N . CYS A 1 266 ? 65.174 10.900 -2.633 1.00 39.56 266 CYS A N 1
ATOM 2136 C CA . CYS A 1 266 ? 65.167 11.627 -1.346 1.00 39.56 266 CYS A CA 1
ATOM 2137 C C . CYS A 1 266 ? 64.602 13.055 -1.281 1.00 39.56 266 CYS A C 1
ATOM 2139 O O . CYS A 1 266 ? 65.291 13.999 -1.718 1.00 39.56 266 CYS A O 1
#

Radius of gyration: 26.79 Å; chains: 1; bounding box: 109×50×53 Å

Secondary structure (DSSP, 8-state):
-GGGG-SSGGGPPPHHHHHHHHTT-------TT--TT-HHHHHHHHHHHHHHHHHTT-HHHHHHHHHHHHHH--STTHHHHHHHHHHHHHHHHHHTT-HHHHHHHHHHHHHHHHHTT-HHHHHHHHHHHHHHHHHHHHHHHHHTT-HHHHHHHHHHHHHHHHHTT-HHHHHHHHHHHHHHHHHTT-HHHHHHHHHHHHHHHHHTT-HHHHHHHHHHHHHHHHHTT------EEE--TT--EEE-----------------------

Organism: NCBI:txid1051891

Sequence (266 aa):
MTDCWALNPRDRPSISWCCDEVKWMASLPPLGGVPSDSKVGAGRLLLQMGRMHYQRGRYGDAASLFQQVLQGATSKKDRKESAEASYWLGNISASQGKYTEVEEFYTRAQDTYWDIFDDLGRANVLRVEAEEFFRQAHIIYAYIGNDMGRYNALVGRGDVNCARSRHAQAESLYTRSLEISTRIDYVQGQANAKYRLAEVYCRQSQHTMADPFYKEAREIYARIGVQIVFPRISYSARNPRITLSQGVFGRVRDQPVRTQPEDFTC